Protein AF-A0A410P5Y7-F1 (afdb_monomer_lite)

Secondary structure (DSSP, 8-state):
--SSHHHHHHHHHHHHHHHHHHHHHHHHHHHHHHHHHHHHHHHHHHHHHHHHHHHHHHHHHHHHHHHHHHHTTS-SEEEETTEEEE-EEETTTEEEEEEEEE-TTS-EEEEEEEEEEE-SS-TTEEEEEETTSPPEEEEESEEEEEEEESSTT-SS--SS--EEEEEEEE-SSS-EEEEEEEEPP-S--EE-TT-EEE-PPTT--

pLDDT: mean 87.12, std 12.89, range [44.97, 96.75]

Organism: Velamenicoccus archaeovorus (NCBI:txid1930593)

Foldseek 3Di:
DPDPPVVVVVVVVVVVVVVVVVVVVVVVVVVVVVVVVVVVVVVVVVVVVVVQVVQQVVQQVLLVVVCLVQQQQFFQWAAAPNDIFGWDQDPQFKTKTWGFDADPVRAGQATWIKMWGADPVDNQFIWIDTFADDIDTSGGQWNDWGKDQQDPPDHGCDLVGQKMWIWTWGDDPPIDIDIDIHGYDNDPRYHYNNYYYRHYDVPDD

Radius of gyration: 33.65 Å; chains: 1; bounding box: 78×39×110 Å

Sequence (205 aa):
MLRSKVFFQILKHRRGHTLIELVVVFCIFLIMFSMFALILRNADRDWEIGRGKIIESREARRAGDKLSGLVREANPDWVINGTHYPVSITNNTRIDFYRPIFNASGIVTSLQKVTFKLDPANASRLLMKEGTAAETVAATSVENFFVDCGCSGCAAVTDACPRVLMEIETRREAGFDWESRITLRNLNMTVSAGTTVEEPAEGEF

Structure (mmCIF, N/CA/C/O backbone):
data_AF-A0A410P5Y7-F1
#
_entry.id   AF-A0A410P5Y7-F1
#
loop_
_atom_site.group_PDB
_atom_site.id
_atom_site.type_symbol
_atom_site.label_atom_id
_atom_site.label_alt_id
_atom_site.label_comp_id
_atom_site.label_asym_id
_atom_site.label_entity_id
_atom_site.label_seq_id
_atom_site.pdbx_PDB_ins_code
_atom_site.Cartn_x
_atom_site.Cartn_y
_atom_site.Cartn_z
_atom_site.occupancy
_atom_site.B_iso_or_equiv
_atom_site.auth_seq_id
_atom_site.auth_comp_id
_atom_site.auth_asym_id
_atom_site.auth_atom_id
_atom_site.pdbx_PDB_model_num
ATOM 1 N N . MET A 1 1 ? 56.918 18.867 -82.678 1.00 48.78 1 MET A N 1
ATOM 2 C CA . MET A 1 1 ? 55.541 18.917 -82.133 1.00 48.78 1 MET A CA 1
ATOM 3 C C . MET A 1 1 ? 55.185 17.570 -81.474 1.00 48.78 1 MET A C 1
ATOM 5 O O . MET A 1 1 ? 54.364 16.837 -81.995 1.00 48.78 1 MET A O 1
ATOM 9 N N . LEU A 1 2 ? 55.856 17.171 -80.376 1.00 48.56 2 LEU A N 1
ATOM 10 C CA . LEU A 1 2 ? 55.687 15.816 -79.791 1.00 48.56 2 LEU A CA 1
ATOM 11 C C . LEU A 1 2 ? 56.063 15.706 -78.295 1.00 48.56 2 LEU A C 1
ATOM 13 O O . LEU A 1 2 ? 56.386 14.631 -77.810 1.00 48.56 2 LEU A O 1
ATOM 17 N N . ARG A 1 3 ? 56.007 16.811 -77.534 1.00 46.69 3 ARG A N 1
ATOM 18 C CA . ARG A 1 3 ? 56.374 16.832 -76.098 1.00 46.69 3 ARG A CA 1
ATOM 19 C C . ARG A 1 3 ? 55.212 17.090 -75.127 1.00 46.69 3 ARG A C 1
ATOM 21 O O . ARG A 1 3 ? 55.427 17.138 -73.925 1.00 46.69 3 ARG A O 1
ATOM 28 N N . SER A 1 4 ? 53.981 17.225 -75.628 1.00 50.62 4 SER A N 1
ATOM 29 C CA . SER A 1 4 ? 52.807 17.604 -74.817 1.00 50.62 4 SER A CA 1
ATOM 30 C C . SER A 1 4 ? 51.937 16.416 -74.365 1.00 50.62 4 SER A C 1
ATOM 32 O O . SER A 1 4 ? 51.276 16.500 -73.333 1.00 50.62 4 SER A O 1
ATOM 34 N N . LYS A 1 5 ? 51.968 15.269 -75.061 1.00 47.09 5 LYS A N 1
ATOM 35 C CA . LYS A 1 5 ? 51.069 14.138 -74.745 1.00 47.09 5 LYS A CA 1
ATOM 36 C C . LYS A 1 5 ? 51.513 13.281 -73.551 1.00 47.09 5 LYS A C 1
ATOM 38 O O . LYS A 1 5 ? 50.660 12.743 -72.854 1.00 47.09 5 LYS A O 1
ATOM 43 N N . VAL A 1 6 ? 52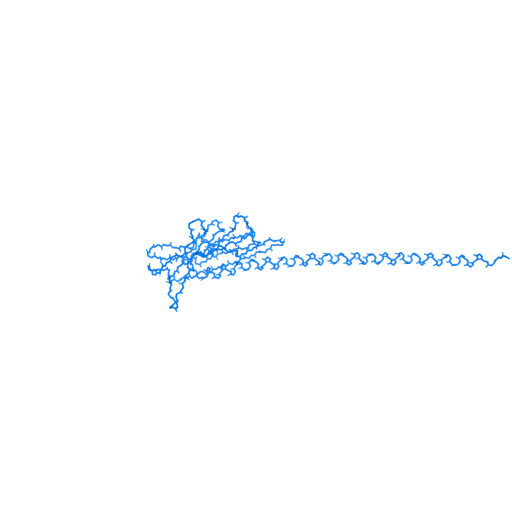.815 13.200 -73.268 1.00 52.25 6 VAL A N 1
ATOM 44 C CA . VAL A 1 6 ? 53.342 12.352 -72.177 1.00 52.25 6 VAL A CA 1
ATOM 45 C C . VAL A 1 6 ? 53.072 12.970 -70.799 1.00 52.25 6 VAL A C 1
ATOM 47 O O . VAL A 1 6 ? 52.709 12.265 -69.861 1.00 52.25 6 VAL A O 1
ATOM 50 N N . PHE A 1 7 ? 53.133 14.300 -70.679 1.00 44.97 7 PHE A N 1
ATOM 51 C CA . PHE A 1 7 ? 52.877 14.986 -69.406 1.00 44.97 7 PHE A CA 1
ATOM 52 C C . PHE A 1 7 ? 51.399 14.914 -68.977 1.00 44.97 7 PHE A C 1
ATOM 54 O O . PHE A 1 7 ? 51.093 14.831 -67.788 1.00 44.97 7 PHE A O 1
ATOM 61 N N . PHE A 1 8 ? 50.472 14.870 -69.940 1.00 46.09 8 PHE A N 1
ATOM 62 C CA . PHE A 1 8 ? 49.038 14.783 -69.655 1.00 46.09 8 PHE A CA 1
ATOM 63 C C . PHE A 1 8 ? 48.605 13.383 -69.186 1.00 46.09 8 PHE A C 1
ATOM 65 O O . PHE A 1 8 ? 47.679 13.257 -68.385 1.00 46.09 8 PHE A O 1
ATOM 72 N N . GLN A 1 9 ? 49.291 12.321 -69.625 1.00 46.78 9 GLN A N 1
ATOM 73 C CA . GLN A 1 9 ? 49.005 10.959 -69.159 1.00 46.78 9 GLN A CA 1
ATOM 74 C C . GLN A 1 9 ? 49.512 10.691 -67.734 1.00 46.78 9 GLN A C 1
ATOM 76 O O . GLN A 1 9 ? 48.828 10.007 -66.974 1.00 46.78 9 GLN A O 1
ATOM 81 N N . ILE A 1 10 ? 50.631 11.295 -67.322 1.00 47.25 10 ILE A N 1
ATOM 82 C CA . ILE A 1 10 ? 51.173 11.132 -65.959 1.00 47.25 10 ILE A CA 1
ATOM 83 C C . ILE A 1 10 ? 50.284 11.840 -64.913 1.00 47.25 10 ILE A C 1
ATOM 85 O O . ILE A 1 10 ? 50.075 11.326 -63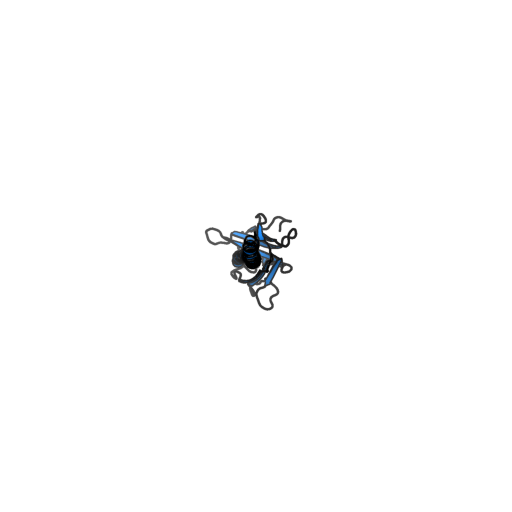.814 1.00 47.25 10 ILE A O 1
ATOM 89 N N . LEU A 1 11 ? 49.664 12.970 -65.273 1.00 47.16 11 LEU A N 1
ATOM 90 C CA . LEU A 1 11 ? 48.682 13.669 -64.428 1.00 47.16 11 LEU A CA 1
ATOM 91 C C . LEU A 1 11 ? 47.327 12.945 -64.327 1.00 47.16 11 LEU A C 1
ATOM 93 O O . LEU A 1 11 ? 46.635 13.078 -63.318 1.00 47.16 11 LEU A O 1
ATOM 97 N N . LYS A 1 12 ? 46.943 12.155 -65.338 1.00 49.06 12 LYS A N 1
ATOM 98 C CA . LYS A 1 12 ? 45.666 11.420 -65.352 1.00 49.06 12 LYS A CA 1
ATOM 99 C C . LYS A 1 12 ? 45.685 10.193 -64.429 1.00 49.06 12 LYS A C 1
ATOM 101 O O . LYS A 1 12 ? 44.663 9.877 -63.831 1.00 49.06 12 LYS A O 1
ATOM 106 N N . HIS A 1 13 ? 46.844 9.554 -64.256 1.00 47.94 13 HIS A N 1
ATOM 107 C CA . HIS A 1 13 ? 47.002 8.400 -63.359 1.00 47.94 13 HIS A CA 1
ATOM 108 C C . HIS A 1 13 ? 47.045 8.789 -61.871 1.00 47.94 13 HIS A C 1
ATOM 110 O O . HIS A 1 13 ? 46.481 8.086 -61.038 1.00 47.94 13 HIS A O 1
ATOM 116 N N . ARG A 1 14 ? 47.613 9.956 -61.528 1.00 50.34 14 ARG A N 1
ATOM 117 C CA . ARG A 1 14 ? 47.605 10.462 -60.140 1.00 50.34 14 ARG A CA 1
ATOM 118 C C . ARG A 1 14 ? 46.227 10.942 -59.663 1.00 50.34 14 ARG A C 1
ATOM 120 O O . ARG A 1 14 ? 45.944 10.841 -58.480 1.00 50.34 14 ARG A O 1
ATOM 127 N N . ARG A 1 15 ? 45.354 11.411 -60.567 1.00 52.56 15 ARG A N 1
ATOM 128 C CA . ARG A 1 15 ? 43.992 11.879 -60.226 1.00 52.56 15 ARG A CA 1
ATOM 129 C C . ARG A 1 15 ? 42.989 10.751 -59.932 1.00 52.56 15 ARG A C 1
ATOM 131 O O . ARG A 1 15 ? 42.039 10.969 -59.188 1.00 52.56 15 ARG A O 1
ATOM 138 N N . GLY A 1 16 ? 43.189 9.561 -60.507 1.00 51.81 16 GLY A N 1
ATOM 139 C CA . GLY A 1 16 ? 42.350 8.384 -60.235 1.00 51.81 16 GLY A CA 1
ATOM 140 C C . GLY A 1 16 ? 42.600 7.794 -58.844 1.00 51.81 16 GLY A C 1
ATOM 141 O O . GLY A 1 16 ? 41.648 7.478 -58.137 1.00 51.81 16 GLY A O 1
ATOM 142 N N . HIS A 1 17 ? 43.869 7.746 -58.421 1.00 54.47 17 HIS A N 1
ATOM 143 C CA . HIS A 1 17 ? 44.250 7.328 -57.069 1.00 54.47 17 HIS A CA 1
ATOM 144 C C . HIS A 1 17 ? 43.686 8.259 -55.990 1.00 54.47 17 HIS A C 1
ATOM 146 O O . HIS A 1 17 ? 43.072 7.777 -55.047 1.00 54.47 17 HIS A O 1
ATOM 152 N N . THR A 1 18 ? 43.754 9.582 -56.181 1.00 64.44 18 THR A N 1
ATOM 153 C CA . THR A 1 18 ? 43.208 10.545 -55.207 1.00 64.44 18 THR A CA 1
ATOM 154 C C . THR A 1 18 ? 41.687 10.464 -55.037 1.00 64.44 18 THR A C 1
ATOM 156 O O . THR A 1 18 ? 41.178 10.763 -53.961 1.00 64.44 18 THR A O 1
ATOM 159 N N . LEU A 1 19 ? 40.940 10.075 -56.080 1.00 70.38 19 LEU A N 1
ATOM 160 C CA . LEU A 1 19 ? 39.479 9.945 -55.997 1.00 70.38 19 LEU A CA 1
ATOM 161 C C . LEU A 1 19 ? 39.073 8.638 -55.308 1.00 70.38 19 LEU A C 1
ATOM 163 O O . LEU A 1 19 ? 38.176 8.647 -54.472 1.00 70.38 19 LEU A O 1
ATOM 167 N N . ILE A 1 20 ? 39.761 7.534 -55.613 1.00 79.50 20 ILE A N 1
ATOM 168 C CA . ILE A 1 20 ? 39.547 6.249 -54.933 1.00 79.50 20 ILE A CA 1
ATOM 169 C C . ILE A 1 20 ? 39.913 6.368 -53.449 1.00 79.50 20 ILE A C 1
ATOM 171 O O . ILE A 1 20 ? 39.137 5.941 -52.600 1.00 79.50 20 ILE A O 1
ATOM 175 N N . GLU A 1 21 ? 41.039 7.007 -53.123 1.00 76.75 21 GLU A N 1
ATOM 176 C CA . GLU A 1 21 ? 41.446 7.278 -51.739 1.00 76.75 21 GLU A CA 1
ATOM 177 C C . GLU A 1 21 ? 40.397 8.116 -50.992 1.00 76.75 21 GLU A C 1
ATOM 179 O O . GLU A 1 21 ? 40.021 7.765 -49.876 1.00 76.75 21 GLU A O 1
ATOM 184 N N . LEU A 1 22 ? 39.843 9.161 -51.621 1.00 81.75 22 LEU A N 1
ATOM 185 C CA . LEU A 1 22 ? 38.759 9.959 -51.035 1.00 81.75 22 LEU A CA 1
ATOM 186 C C . LEU A 1 22 ? 37.482 9.147 -50.786 1.00 81.75 22 LEU A C 1
ATOM 188 O O . LEU A 1 22 ? 36.856 9.310 -49.740 1.00 81.75 22 LEU A O 1
ATOM 192 N N . VAL A 1 23 ? 37.101 8.263 -51.713 1.00 86.12 23 VAL A N 1
ATOM 193 C CA . VAL A 1 23 ? 35.930 7.385 -51.545 1.00 86.12 23 VAL A CA 1
ATOM 194 C C . VAL A 1 23 ? 36.153 6.397 -50.401 1.00 86.12 23 VAL A C 1
ATOM 196 O O . VAL A 1 23 ? 35.264 6.226 -49.572 1.00 86.12 23 VAL A O 1
ATOM 199 N N . VAL A 1 24 ? 37.342 5.796 -50.303 1.00 86.81 24 VAL A N 1
ATOM 200 C CA . VAL A 1 24 ? 37.689 4.881 -49.203 1.00 86.81 24 VAL A CA 1
ATOM 201 C C . VAL A 1 24 ? 37.632 5.605 -47.858 1.00 86.81 24 VAL A C 1
ATOM 203 O O . VAL A 1 24 ? 37.008 5.106 -46.923 1.00 86.81 24 VAL A O 1
ATOM 206 N N . VAL A 1 25 ? 38.212 6.805 -47.768 1.00 87.50 25 VAL A N 1
ATOM 207 C CA . VAL A 1 25 ? 38.153 7.634 -46.556 1.00 87.50 25 VAL A CA 1
ATOM 208 C C . VAL A 1 25 ? 36.702 7.963 -46.198 1.00 87.50 25 VAL A C 1
ATOM 210 O O . VAL A 1 25 ? 36.304 7.785 -45.049 1.00 87.50 25 VAL A O 1
ATOM 213 N N . PHE A 1 26 ? 35.880 8.361 -47.172 1.00 89.94 26 PHE A N 1
ATOM 214 C CA . PHE A 1 26 ? 34.463 8.646 -46.948 1.00 89.94 26 PHE A CA 1
ATOM 215 C C . PHE A 1 26 ? 33.683 7.416 -46.455 1.00 89.94 26 PHE A C 1
ATOM 217 O O . PHE A 1 26 ? 32.910 7.528 -45.507 1.00 89.94 26 PHE A O 1
ATOM 224 N N . CYS A 1 27 ? 33.923 6.230 -47.022 1.00 90.31 27 CYS A N 1
ATOM 225 C CA . CYS A 1 27 ? 33.314 4.983 -46.553 1.00 90.31 27 CYS A CA 1
ATOM 226 C C . CYS A 1 27 ? 33.705 4.655 -45.106 1.00 90.31 27 CYS A C 1
ATOM 228 O O . CYS A 1 27 ? 32.838 4.278 -44.319 1.00 90.31 27 CYS A O 1
ATOM 230 N N . ILE A 1 28 ? 34.975 4.843 -44.730 1.00 91.81 28 ILE A N 1
ATOM 231 C CA . ILE A 1 28 ? 35.427 4.655 -43.343 1.00 91.81 28 ILE A CA 1
ATOM 232 C C . ILE A 1 28 ? 34.703 5.637 -42.414 1.00 91.81 28 ILE A C 1
ATOM 234 O O . ILE A 1 28 ? 34.187 5.223 -41.376 1.00 91.81 28 ILE A O 1
ATOM 238 N N . PHE A 1 29 ? 34.592 6.913 -42.799 1.00 92.75 29 PHE A N 1
ATOM 239 C CA . PHE A 1 29 ? 33.854 7.909 -42.018 1.00 92.75 29 PHE A CA 1
ATOM 240 C C . PHE A 1 29 ? 32.371 7.560 -41.868 1.00 92.75 29 PHE A C 1
ATOM 242 O O . PHE A 1 29 ? 31.846 7.672 -40.763 1.00 92.75 29 PHE A O 1
ATOM 249 N N . LEU A 1 30 ? 31.704 7.094 -42.927 1.00 93.81 30 LEU A N 1
ATOM 250 C CA . LEU A 1 30 ? 30.309 6.650 -42.853 1.00 93.81 30 LEU A CA 1
ATOM 251 C C . LEU A 1 30 ? 30.137 5.454 -41.912 1.00 93.81 30 LEU A C 1
ATOM 253 O O . LEU A 1 30 ? 29.210 5.444 -41.105 1.00 93.81 30 LEU A O 1
ATOM 257 N N . ILE A 1 31 ? 31.040 4.472 -41.979 1.00 93.25 31 ILE A N 1
ATOM 258 C CA . ILE A 1 31 ? 31.016 3.303 -41.094 1.00 93.25 31 ILE A CA 1
ATOM 259 C C . ILE A 1 31 ? 31.198 3.742 -39.638 1.00 93.25 31 ILE A C 1
ATOM 261 O O . ILE A 1 31 ? 30.382 3.383 -38.790 1.00 93.25 31 ILE A O 1
ATOM 265 N N . MET A 1 32 ? 32.202 4.575 -39.346 1.00 92.75 32 MET A N 1
ATOM 266 C CA . MET A 1 32 ? 32.403 5.103 -37.993 1.00 92.75 32 MET A CA 1
ATOM 267 C C . MET A 1 32 ? 31.191 5.905 -37.515 1.00 92.75 32 MET A C 1
ATOM 269 O O . MET A 1 32 ? 30.711 5.676 -36.409 1.00 92.75 32 MET A O 1
ATOM 273 N N . PHE A 1 33 ? 30.653 6.798 -38.347 1.00 93.56 33 PHE A N 1
ATOM 274 C CA . PHE A 1 33 ? 29.483 7.601 -37.999 1.00 93.56 33 PHE A CA 1
ATOM 275 C C . PHE A 1 33 ? 28.251 6.729 -37.729 1.00 93.56 33 PHE A C 1
ATOM 277 O O . PHE A 1 33 ? 27.537 6.966 -36.759 1.00 93.56 33 PHE A O 1
ATOM 284 N N . SER A 1 34 ? 28.031 5.678 -38.525 1.00 92.19 34 SER A N 1
ATOM 285 C CA . SER A 1 34 ? 26.938 4.727 -38.295 1.00 92.19 34 SER A CA 1
ATOM 286 C C . SER A 1 34 ? 27.093 3.966 -36.975 1.00 92.19 34 SER A C 1
ATOM 288 O O . SER A 1 34 ? 26.112 3.804 -36.250 1.00 92.19 34 SER A O 1
ATOM 290 N N . MET A 1 35 ? 28.321 3.572 -36.613 1.00 93.00 35 MET A N 1
ATOM 291 C CA . MET A 1 35 ? 28.607 2.957 -35.316 1.00 93.00 35 MET A CA 1
ATOM 292 C C . MET A 1 35 ? 28.351 3.932 -34.166 1.00 93.00 35 MET A C 1
ATOM 294 O O . MET A 1 35 ? 27.678 3.564 -33.207 1.00 93.00 35 MET A O 1
ATOM 298 N N . PHE A 1 36 ? 28.806 5.184 -34.270 1.00 92.31 36 PHE A N 1
ATOM 299 C CA . PHE A 1 36 ? 28.518 6.207 -33.260 1.00 92.31 36 PHE A CA 1
ATOM 300 C C . PHE A 1 36 ? 27.015 6.460 -33.114 1.00 92.31 36 PHE A C 1
ATOM 302 O O . PHE A 1 36 ? 26.516 6.505 -31.994 1.00 92.31 36 PHE A O 1
ATOM 309 N N . ALA A 1 37 ? 26.277 6.562 -34.222 1.00 90.75 37 ALA A N 1
ATOM 310 C CA . ALA A 1 37 ? 24.830 6.755 -34.195 1.00 90.75 37 ALA A CA 1
ATOM 311 C C . ALA A 1 37 ? 24.097 5.573 -33.534 1.00 90.75 37 ALA A C 1
ATOM 313 O O . ALA A 1 37 ? 23.163 5.784 -32.762 1.00 90.75 37 ALA A O 1
ATOM 314 N N . LEU A 1 38 ? 24.535 4.335 -33.791 1.00 92.44 38 LEU A N 1
ATOM 315 C CA . LEU A 1 38 ? 24.009 3.137 -33.128 1.00 92.44 38 LEU A CA 1
ATOM 316 C C . LEU A 1 38 ? 24.282 3.146 -31.621 1.00 92.44 38 LEU A C 1
ATOM 318 O O . LEU A 1 38 ? 23.378 2.856 -30.841 1.00 92.44 38 LEU A O 1
ATOM 322 N N . ILE A 1 39 ? 25.502 3.503 -31.211 1.00 90.69 39 ILE A N 1
ATOM 323 C CA . ILE A 1 39 ? 25.872 3.598 -29.793 1.00 90.69 39 ILE A CA 1
ATOM 324 C C . ILE A 1 39 ? 25.022 4.661 -29.093 1.00 90.69 39 ILE A C 1
ATOM 326 O O . ILE A 1 39 ? 24.456 4.373 -28.043 1.00 90.69 39 ILE A O 1
ATOM 330 N N . LEU A 1 40 ? 24.885 5.854 -29.682 1.00 91.19 40 LEU A N 1
ATOM 331 C CA . LEU A 1 40 ? 24.076 6.938 -29.116 1.00 91.19 40 LEU A CA 1
ATOM 332 C C . LEU A 1 40 ? 22.608 6.530 -28.974 1.00 91.19 40 LEU A C 1
ATOM 334 O O . LEU A 1 40 ? 22.029 6.688 -27.906 1.00 91.19 40 LEU A O 1
ATOM 338 N N . ARG A 1 41 ? 22.030 5.908 -30.009 1.00 89.69 41 ARG A N 1
ATOM 339 C CA . ARG A 1 41 ? 20.638 5.444 -29.966 1.00 89.69 41 ARG A CA 1
ATOM 340 C C . ARG A 1 41 ? 20.402 4.389 -28.882 1.00 89.69 41 ARG A C 1
ATOM 342 O O . ARG A 1 41 ? 19.351 4.392 -28.247 1.00 89.69 41 ARG A O 1
ATOM 349 N N . ASN A 1 42 ? 21.352 3.477 -28.688 1.00 91.00 42 ASN A N 1
ATOM 350 C CA . ASN A 1 42 ? 21.255 2.476 -27.627 1.00 91.00 42 ASN A CA 1
ATOM 351 C C . ASN A 1 42 ? 21.427 3.113 -26.242 1.00 91.00 42 ASN A C 1
ATOM 353 O O . ASN A 1 42 ? 20.669 2.781 -25.338 1.00 91.00 42 ASN A O 1
ATOM 357 N N . ALA A 1 43 ? 22.354 4.064 -26.096 1.00 90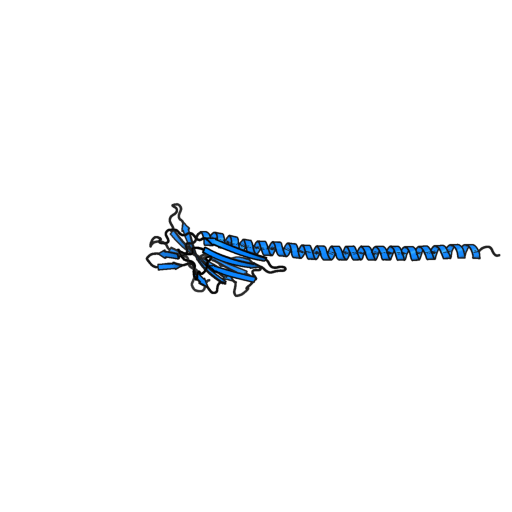.56 43 ALA A N 1
ATOM 358 C CA . ALA A 1 43 ? 22.568 4.786 -24.846 1.00 90.56 43 ALA A CA 1
ATOM 359 C C . ALA A 1 43 ? 21.325 5.582 -24.413 1.00 90.56 43 ALA A C 1
ATOM 361 O O . ALA A 1 43 ? 20.965 5.537 -23.239 1.00 90.56 43 ALA A O 1
ATOM 362 N N . ASP A 1 44 ? 20.638 6.245 -25.349 1.00 87.88 44 ASP A N 1
ATOM 363 C CA . ASP A 1 44 ? 19.389 6.961 -25.065 1.00 87.88 44 ASP A CA 1
ATOM 364 C C . ASP A 1 44 ? 18.295 6.001 -24.579 1.00 87.88 44 ASP A C 1
ATOM 366 O O . ASP A 1 44 ? 17.653 6.250 -23.558 1.00 87.88 44 ASP A O 1
ATOM 370 N N . ARG A 1 45 ? 18.126 4.857 -25.258 1.00 86.12 45 ARG A N 1
ATOM 371 C CA . ARG A 1 45 ? 17.140 3.842 -24.860 1.00 86.12 45 ARG A CA 1
ATOM 372 C C . ARG A 1 45 ? 17.439 3.272 -23.474 1.00 86.12 45 ARG A C 1
ATOM 374 O O . ARG A 1 45 ? 16.536 3.131 -22.655 1.00 86.12 45 ARG A O 1
ATOM 381 N N . ASP A 1 46 ? 18.697 2.941 -23.206 1.00 87.69 46 ASP A N 1
ATOM 382 C CA . ASP A 1 46 ? 19.108 2.379 -21.919 1.00 87.69 46 ASP A CA 1
ATOM 383 C C . ASP A 1 46 ? 18.958 3.406 -20.787 1.00 87.69 46 ASP A C 1
ATOM 385 O O . ASP A 1 46 ? 18.585 3.050 -19.665 1.00 87.69 46 ASP A O 1
ATOM 389 N N . TRP A 1 47 ? 19.186 4.690 -21.080 1.00 88.00 47 TRP A N 1
ATOM 390 C CA . TRP A 1 47 ? 18.938 5.784 -20.148 1.00 88.00 47 TRP A CA 1
ATOM 391 C C . TRP A 1 47 ? 17.450 5.944 -19.819 1.00 88.00 47 TRP A C 1
ATOM 393 O O . TRP A 1 47 ? 17.096 6.080 -18.644 1.00 88.00 47 TRP A O 1
ATOM 403 N N . GLU A 1 48 ? 16.572 5.901 -20.824 1.00 87.12 48 GLU A N 1
ATOM 404 C CA . GLU A 1 48 ? 15.119 5.966 -20.627 1.00 87.12 48 GLU A CA 1
ATOM 405 C C . GLU A 1 48 ? 14.620 4.805 -19.758 1.00 87.12 48 GLU A C 1
ATOM 407 O O . GLU A 1 48 ? 13.978 5.052 -18.733 1.00 87.12 48 GLU A O 1
ATOM 412 N N . ILE A 1 49 ? 15.047 3.575 -20.064 1.00 87.00 49 ILE A N 1
ATOM 413 C CA . ILE A 1 49 ? 14.728 2.381 -19.266 1.00 87.00 49 ILE A CA 1
ATOM 414 C C . ILE A 1 49 ? 15.248 2.517 -17.832 1.00 87.00 49 ILE A C 1
ATOM 416 O O . ILE A 1 49 ? 14.541 2.213 -16.866 1.00 87.00 49 ILE A O 1
ATOM 420 N N . GLY A 1 50 ? 16.485 2.992 -17.664 1.00 87.38 50 GLY A N 1
ATOM 421 C CA . GLY A 1 50 ? 17.076 3.230 -16.348 1.00 87.38 50 GLY A CA 1
ATOM 422 C C . GLY A 1 50 ? 16.265 4.233 -15.527 1.00 87.38 50 GLY A C 1
ATOM 423 O O . GLY A 1 50 ? 15.979 3.998 -14.350 1.00 87.38 50 GLY A O 1
ATOM 424 N N . ARG A 1 51 ? 15.826 5.328 -16.154 1.00 88.69 51 ARG A N 1
ATOM 425 C CA . ARG A 1 51 ? 14.961 6.328 -15.521 1.00 88.69 51 ARG A CA 1
ATOM 426 C C . ARG A 1 51 ? 13.587 5.751 -15.171 1.00 88.69 51 ARG A C 1
ATOM 428 O O . ARG A 1 51 ? 13.087 6.042 -14.083 1.00 88.69 51 ARG A O 1
ATOM 435 N N . GLY A 1 52 ? 13.002 4.937 -16.051 1.00 87.56 52 GLY A N 1
ATOM 436 C CA . GLY A 1 52 ? 11.739 4.232 -15.821 1.00 87.56 52 GLY A CA 1
ATOM 437 C C . GLY A 1 52 ? 11.788 3.383 -14.551 1.00 87.56 52 GLY A C 1
ATOM 438 O O . GLY A 1 52 ? 10.995 3.608 -13.637 1.00 87.56 52 GLY A O 1
ATOM 439 N N . LYS A 1 53 ? 12.810 2.529 -14.426 1.00 88.69 53 LYS A N 1
ATOM 440 C CA . LYS A 1 53 ? 13.036 1.668 -13.248 1.00 88.69 53 LYS A CA 1
ATOM 441 C C . LYS A 1 53 ? 13.166 2.442 -11.937 1.00 88.69 53 LYS A C 1
ATOM 443 O O . LYS A 1 53 ? 12.675 2.020 -10.887 1.00 88.69 53 LYS A O 1
ATOM 448 N N . ILE A 1 54 ? 13.832 3.596 -11.968 1.00 90.25 54 ILE A N 1
ATOM 449 C CA . ILE A 1 54 ? 13.969 4.449 -10.779 1.00 90.25 54 ILE A CA 1
ATOM 450 C C . ILE A 1 54 ? 12.607 5.014 -10.361 1.00 90.25 54 ILE A C 1
ATOM 452 O O . ILE A 1 54 ? 12.307 5.070 -9.170 1.00 90.25 54 ILE A O 1
ATOM 456 N N . ILE A 1 55 ? 11.773 5.425 -11.318 1.00 90.50 55 ILE A N 1
ATOM 457 C CA . ILE A 1 55 ? 10.428 5.936 -11.028 1.00 90.50 55 ILE A CA 1
ATOM 458 C C . ILE A 1 55 ? 9.532 4.812 -10.491 1.00 90.50 55 ILE A C 1
ATOM 460 O O . ILE A 1 55 ? 8.899 5.006 -9.457 1.00 90.50 55 ILE A O 1
ATOM 464 N N . GLU A 1 56 ? 9.526 3.644 -11.137 1.00 91.38 56 GLU A N 1
ATOM 465 C CA . GLU A 1 56 ? 8.762 2.458 -10.715 1.00 91.38 56 GLU A CA 1
ATOM 466 C C . GLU A 1 56 ? 9.090 2.060 -9.269 1.00 91.38 56 GLU A C 1
ATOM 468 O O . GLU A 1 56 ? 8.198 1.980 -8.420 1.00 91.38 56 GLU A O 1
ATOM 473 N N . SER A 1 57 ? 10.381 1.906 -8.958 1.00 92.50 57 SER A N 1
ATOM 474 C CA . SER A 1 57 ? 10.828 1.549 -7.606 1.00 92.50 57 SER A CA 1
ATOM 475 C C . SER A 1 57 ? 10.524 2.629 -6.568 1.00 92.50 57 SER A C 1
ATOM 477 O O . SER A 1 57 ? 10.192 2.313 -5.423 1.00 92.50 57 SER A O 1
ATOM 479 N N . ARG A 1 58 ? 10.600 3.911 -6.946 1.00 93.19 58 ARG A N 1
ATOM 480 C CA . ARG A 1 58 ? 10.241 5.025 -6.063 1.00 93.19 58 ARG A CA 1
ATOM 481 C C . ARG A 1 58 ? 8.753 5.021 -5.731 1.00 93.19 58 ARG A C 1
ATOM 483 O O . ARG A 1 58 ? 8.414 5.245 -4.573 1.00 93.19 58 ARG A O 1
ATOM 490 N N . GLU A 1 59 ? 7.882 4.791 -6.708 1.00 93.25 59 GLU A N 1
ATOM 491 C CA . GLU A 1 59 ? 6.432 4.773 -6.488 1.00 93.25 59 GLU A CA 1
ATOM 492 C C . GLU A 1 59 ? 6.005 3.563 -5.645 1.00 93.25 59 GLU A C 1
ATOM 494 O O . GLU A 1 59 ? 5.246 3.738 -4.690 1.00 93.25 59 GLU A O 1
ATOM 499 N N . ALA A 1 60 ? 6.567 2.376 -5.905 1.00 93.06 60 ALA A N 1
ATOM 500 C CA . ALA A 1 60 ? 6.302 1.178 -5.103 1.00 93.06 60 ALA A CA 1
ATOM 501 C C . ALA A 1 60 ? 6.723 1.373 -3.636 1.00 93.06 60 ALA A C 1
ATOM 503 O O . ALA A 1 60 ? 5.934 1.150 -2.715 1.00 93.06 60 ALA A O 1
ATOM 504 N N . ARG A 1 61 ? 7.942 1.887 -3.407 1.00 93.00 61 ARG A N 1
ATOM 505 C CA . ARG A 1 61 ? 8.429 2.204 -2.054 1.00 93.00 61 ARG A CA 1
ATOM 506 C C . ARG A 1 61 ? 7.606 3.290 -1.386 1.00 93.00 61 ARG A C 1
ATOM 508 O O . ARG A 1 61 ? 7.268 3.150 -0.223 1.00 93.00 61 ARG A O 1
ATOM 515 N N . ARG A 1 62 ? 7.234 4.347 -2.112 1.00 92.94 62 ARG A N 1
ATOM 516 C CA . ARG A 1 62 ? 6.399 5.429 -1.574 1.00 92.94 62 ARG A CA 1
ATOM 517 C C . ARG A 1 62 ? 5.061 4.902 -1.062 1.00 92.94 62 ARG A C 1
ATOM 519 O O . ARG A 1 62 ? 4.653 5.291 0.030 1.00 92.94 62 ARG A O 1
ATOM 526 N N . ALA A 1 63 ? 4.387 4.040 -1.824 1.00 93.56 63 ALA A N 1
ATOM 527 C CA . ALA A 1 63 ? 3.160 3.403 -1.359 1.00 93.56 63 ALA A CA 1
ATOM 528 C C . ALA A 1 63 ? 3.415 2.507 -0.145 1.00 93.56 63 ALA A C 1
ATOM 530 O O . ALA A 1 63 ? 2.692 2.611 0.845 1.00 93.56 63 ALA A O 1
ATOM 531 N N . GLY A 1 64 ? 4.464 1.680 -0.196 1.00 94.31 64 GLY A N 1
ATOM 532 C CA . GLY A 1 64 ? 4.792 0.764 0.890 1.00 94.31 64 GLY A CA 1
ATOM 533 C C . GLY A 1 64 ? 5.174 1.463 2.194 1.00 94.31 64 GLY A C 1
ATOM 534 O O . GLY A 1 64 ? 4.702 1.079 3.262 1.00 94.31 64 GLY A O 1
ATOM 535 N N . ASP A 1 65 ? 5.961 2.532 2.127 1.00 94.00 65 ASP A N 1
ATOM 536 C CA . ASP A 1 65 ? 6.334 3.362 3.274 1.00 94.00 65 ASP A CA 1
ATOM 537 C C . ASP A 1 65 ? 5.106 4.068 3.861 1.00 94.00 65 ASP A C 1
ATOM 539 O O . ASP A 1 65 ? 4.939 4.115 5.080 1.00 94.00 65 ASP A O 1
ATOM 543 N N . LYS A 1 66 ? 4.203 4.565 3.005 1.00 93.94 66 LYS A N 1
ATOM 544 C CA . LYS A 1 66 ? 2.974 5.233 3.449 1.00 93.94 66 LYS A CA 1
ATOM 545 C C . LYS A 1 66 ? 2.014 4.262 4.136 1.00 93.94 66 LYS A C 1
ATOM 547 O O . LYS A 1 66 ? 1.554 4.555 5.238 1.00 93.94 66 LYS A O 1
ATOM 552 N N . LEU A 1 67 ? 1.743 3.103 3.526 1.00 95.00 67 LEU A N 1
ATOM 553 C CA . LEU A 1 67 ? 0.888 2.084 4.139 1.00 95.00 67 LEU A CA 1
ATOM 554 C C . LEU A 1 67 ? 1.525 1.555 5.426 1.00 95.00 67 LEU A C 1
ATOM 556 O O . LEU A 1 67 ? 0.865 1.514 6.459 1.00 95.00 67 LEU A O 1
ATOM 560 N N . SER A 1 68 ? 2.809 1.191 5.393 1.00 94.81 68 SER A N 1
ATOM 561 C CA . SER A 1 68 ? 3.491 0.635 6.565 1.00 94.81 68 SER A CA 1
ATOM 562 C C . SER A 1 68 ? 3.566 1.614 7.730 1.00 94.81 68 SER A C 1
ATOM 564 O O . SER A 1 68 ? 3.376 1.191 8.868 1.00 94.81 68 SER A O 1
ATOM 566 N N . GLY A 1 69 ? 3.782 2.906 7.469 1.00 94.06 69 GLY A N 1
ATOM 567 C CA . GLY A 1 69 ? 3.743 3.944 8.494 1.00 94.06 69 GLY A CA 1
ATOM 568 C C . GLY A 1 69 ? 2.401 3.979 9.223 1.00 94.06 69 GLY A C 1
ATOM 569 O O . GLY A 1 69 ? 2.376 3.942 10.449 1.00 94.06 69 GLY A O 1
ATOM 570 N N . LEU A 1 70 ? 1.295 3.961 8.476 1.00 95.12 70 LEU A N 1
ATOM 571 C CA . LEU A 1 70 ? -0.055 4.050 9.039 1.00 95.12 70 LEU A CA 1
ATOM 572 C C . LEU A 1 70 ? -0.515 2.736 9.692 1.00 95.12 70 LEU A C 1
ATOM 574 O O . LEU A 1 70 ? -1.047 2.748 10.799 1.00 95.12 70 LEU A O 1
ATOM 578 N N . VAL A 1 71 ? -0.269 1.587 9.056 1.00 95.00 71 VAL A N 1
ATOM 579 C CA . VAL A 1 71 ? -0.668 0.268 9.581 1.00 95.00 71 VAL A CA 1
ATOM 580 C C . VAL A 1 71 ? 0.069 -0.064 10.882 1.00 95.00 71 VAL A C 1
ATOM 582 O O . VAL A 1 71 ? -0.522 -0.644 11.789 1.00 95.00 71 VAL A O 1
ATOM 585 N N . ARG A 1 72 ? 1.335 0.353 11.036 1.00 94.44 72 ARG A N 1
ATOM 586 C CA . ARG A 1 72 ? 2.093 0.189 12.295 1.00 94.44 72 ARG A CA 1
ATOM 587 C C . ARG A 1 72 ? 1.478 0.928 13.480 1.00 94.44 72 ARG A C 1
ATOM 589 O O . ARG A 1 72 ? 1.837 0.638 14.620 1.00 94.44 72 ARG A O 1
ATOM 596 N N . GLU A 1 73 ? 0.617 1.912 13.241 1.00 92.81 73 GLU A N 1
ATOM 597 C CA . GLU A 1 73 ? -0.081 2.638 14.303 1.00 92.81 73 GLU A CA 1
ATOM 598 C C . GLU A 1 73 ? -1.405 1.984 14.703 1.00 92.81 73 GLU A C 1
ATOM 600 O O . GLU A 1 73 ? -1.897 2.239 15.803 1.00 92.81 73 GLU A O 1
ATOM 605 N N . ALA A 1 74 ? -1.952 1.120 13.850 1.00 93.81 74 ALA A N 1
ATOM 606 C CA . ALA A 1 74 ? -3.203 0.417 14.083 1.00 93.81 74 ALA A CA 1
ATOM 607 C C . ALA A 1 74 ? -3.029 -0.790 15.015 1.00 93.81 74 ALA A C 1
ATOM 609 O O . ALA A 1 74 ? -1.931 -1.334 15.151 1.00 93.81 74 ALA A O 1
ATOM 610 N N . ASN A 1 75 ? -4.135 -1.226 15.619 1.00 94.25 75 ASN A N 1
ATOM 611 C CA . ASN A 1 75 ? -4.269 -2.547 16.234 1.00 94.25 75 ASN A CA 1
ATOM 612 C C . ASN A 1 75 ? -5.033 -3.486 15.275 1.00 94.25 75 ASN A C 1
ATOM 614 O O . ASN A 1 75 ? -5.782 -2.989 14.432 1.00 94.25 75 ASN A O 1
ATOM 618 N N . PRO A 1 76 ? -4.891 -4.821 15.409 1.00 94.12 76 PRO A N 1
ATOM 619 C CA . PRO A 1 76 ? -5.674 -5.803 14.659 1.00 94.12 76 PRO A CA 1
ATOM 620 C C . PRO A 1 76 ? -7.182 -5.610 14.780 1.00 94.12 76 PRO A C 1
ATOM 622 O O . PRO A 1 76 ? -7.908 -5.829 13.818 1.00 94.12 76 PRO A O 1
ATOM 625 N N . ASP A 1 77 ? -7.639 -5.199 15.959 1.00 94.75 77 ASP A N 1
ATOM 626 C CA . ASP A 1 77 ? -9.028 -4.871 16.244 1.00 94.75 77 ASP A CA 1
ATOM 627 C C . ASP A 1 77 ? -9.083 -3.868 17.403 1.00 94.75 77 ASP A C 1
ATOM 629 O O . ASP A 1 77 ? -8.254 -3.899 18.313 1.00 94.75 77 ASP A O 1
ATOM 633 N N . TRP A 1 78 ? -10.004 -2.916 17.328 1.00 94.12 78 TRP A N 1
ATOM 634 C CA . TRP A 1 78 ? -10.261 -1.948 18.389 1.00 94.12 78 TRP A CA 1
ATOM 635 C C . TRP A 1 78 ? -11.647 -2.186 18.961 1.00 94.12 78 TRP A C 1
ATOM 637 O O . TRP A 1 78 ? -12.598 -2.409 18.222 1.00 94.12 78 TRP A O 1
ATOM 647 N N . VAL A 1 79 ? -11.781 -2.069 20.278 1.00 93.56 79 VAL A N 1
ATOM 648 C CA . VAL A 1 79 ? -13.049 -2.289 20.971 1.00 93.56 79 VAL A CA 1
ATOM 649 C C . VAL A 1 79 ? -13.490 -0.998 21.651 1.00 93.56 79 VAL A C 1
ATOM 651 O O . VAL A 1 79 ? -12.820 -0.499 22.559 1.00 93.56 79 VAL A O 1
ATOM 654 N N . ILE A 1 80 ? -14.639 -0.462 21.232 1.00 92.69 80 ILE A N 1
ATOM 655 C CA . ILE A 1 80 ? -15.287 0.702 21.852 1.00 92.69 80 ILE A CA 1
ATOM 656 C C . ILE A 1 80 ? -16.646 0.259 22.368 1.00 92.69 80 ILE A C 1
ATOM 658 O O . ILE A 1 80 ? -17.541 -0.044 21.585 1.00 92.69 80 ILE A O 1
ATOM 662 N N . ASN A 1 81 ? -16.814 0.228 23.691 1.00 89.00 81 ASN A N 1
ATOM 663 C CA . ASN A 1 81 ? -18.091 -0.114 24.328 1.00 89.00 81 ASN A CA 1
ATOM 664 C C . ASN A 1 81 ? -18.713 -1.443 23.822 1.00 89.00 81 ASN A C 1
ATOM 666 O O . ASN A 1 81 ? -19.927 -1.557 23.681 1.00 89.00 81 ASN A O 1
ATOM 670 N N . GLY A 1 82 ? -17.874 -2.438 23.510 1.00 88.50 82 GLY A N 1
ATOM 671 C CA . GLY A 1 82 ? -18.292 -3.741 22.975 1.00 88.50 82 GLY A CA 1
ATOM 672 C C . GLY A 1 82 ? -18.454 -3.810 21.449 1.00 88.50 82 GLY A C 1
ATOM 673 O O . GLY A 1 82 ? -18.630 -4.904 20.920 1.00 88.50 82 GLY A O 1
ATOM 674 N N . THR A 1 83 ? -18.354 -2.689 20.732 1.00 93.19 83 THR A N 1
ATOM 675 C CA . THR A 1 83 ? -18.293 -2.669 19.263 1.00 93.19 83 THR A CA 1
ATOM 676 C C . THR A 1 83 ? -16.858 -2.890 18.799 1.00 93.19 83 THR A C 1
ATOM 678 O O . THR A 1 83 ? -15.946 -2.219 19.285 1.00 93.19 83 THR A O 1
ATOM 681 N N . HIS A 1 84 ? -16.678 -3.813 17.855 1.00 93.31 84 HIS A N 1
ATOM 682 C CA . HIS A 1 84 ? -15.387 -4.183 17.275 1.00 93.31 84 HIS A CA 1
ATOM 683 C C . HIS A 1 84 ? -15.117 -3.421 15.973 1.00 93.31 84 HIS A C 1
ATOM 685 O O . HIS A 1 84 ? -16.012 -3.255 15.142 1.00 93.31 84 HIS A O 1
ATOM 691 N N . TYR A 1 85 ? -13.868 -3.013 15.786 1.00 94.69 85 TYR A N 1
ATOM 692 C CA . TYR A 1 85 ? -13.364 -2.274 14.632 1.00 94.69 85 TYR A CA 1
ATOM 693 C C . TYR A 1 85 ? -12.088 -2.966 14.121 1.00 94.69 85 TYR A C 1
ATOM 695 O O . TYR A 1 85 ? -10.976 -2.462 14.332 1.00 94.69 85 TYR A O 1
ATOM 703 N N . PRO A 1 86 ? -12.232 -4.142 13.481 1.00 95.06 86 PRO A N 1
ATOM 704 C CA . PRO A 1 86 ? -11.108 -4.940 13.021 1.00 95.06 86 PRO A CA 1
ATOM 705 C C . PRO A 1 86 ? -10.453 -4.347 11.777 1.00 95.06 86 PRO A C 1
ATOM 707 O O . PRO A 1 86 ? -11.065 -3.597 11.011 1.00 95.06 86 PRO A O 1
ATOM 710 N N . VAL A 1 87 ? -9.212 -4.760 11.537 1.00 96.25 87 VAL A N 1
ATOM 711 C CA . VAL A 1 87 ? -8.595 -4.646 10.218 1.00 96.25 87 VAL A CA 1
ATOM 712 C C . VAL A 1 87 ? -9.333 -5.568 9.257 1.00 96.25 87 VAL A C 1
ATOM 714 O O . VAL A 1 87 ? -9.422 -6.776 9.473 1.00 96.25 87 VAL A O 1
ATOM 717 N N . SER A 1 88 ? -9.851 -4.990 8.181 1.00 95.88 88 SER A N 1
ATOM 718 C CA . SER A 1 88 ? -10.599 -5.698 7.151 1.00 95.88 88 SER A CA 1
ATOM 719 C C . SER A 1 88 ? -9.804 -5.708 5.856 1.00 95.88 88 SER A C 1
ATOM 721 O O . SER A 1 88 ? -9.351 -4.665 5.388 1.00 95.88 88 SER A O 1
ATOM 723 N N . ILE A 1 89 ? -9.647 -6.887 5.261 1.00 95.81 89 ILE A N 1
ATOM 724 C CA . ILE A 1 89 ? -9.054 -7.062 3.936 1.00 95.81 89 ILE A CA 1
ATOM 725 C C . ILE A 1 89 ? -10.154 -7.579 3.012 1.00 95.81 89 ILE A C 1
ATOM 727 O O . ILE A 1 89 ? -10.756 -8.616 3.279 1.00 95.81 89 ILE A O 1
ATOM 731 N N . THR A 1 90 ? -10.430 -6.855 1.927 1.00 94.19 90 THR A N 1
ATOM 732 C CA . THR A 1 90 ? -11.476 -7.216 0.957 1.00 94.19 90 THR A CA 1
ATOM 733 C C . THR A 1 90 ? -10.846 -7.549 -0.390 1.00 94.19 90 THR A C 1
ATOM 735 O O . THR A 1 90 ? -10.158 -6.714 -0.980 1.00 94.19 90 THR A O 1
ATOM 738 N N . ASN A 1 91 ? -11.096 -8.767 -0.888 1.00 91.75 91 ASN A N 1
ATOM 739 C CA . ASN A 1 91 ? -10.598 -9.277 -2.177 1.00 91.75 91 ASN A CA 1
ATOM 740 C C . ASN A 1 91 ? -9.085 -9.093 -2.383 1.00 91.75 91 ASN A C 1
ATOM 742 O O . ASN A 1 91 ? -8.648 -8.892 -3.514 1.00 91.75 91 ASN A O 1
ATOM 746 N N . ASN A 1 92 ? -8.311 -9.054 -1.295 1.00 94.06 92 ASN A N 1
ATOM 747 C CA . ASN A 1 92 ? -6.869 -8.808 -1.283 1.00 94.06 92 ASN A CA 1
ATOM 748 C C . ASN A 1 92 ? -6.408 -7.524 -1.999 1.00 94.06 92 ASN A C 1
ATOM 750 O O . ASN A 1 92 ? -5.219 -7.338 -2.188 1.00 94.06 92 ASN A O 1
ATOM 754 N N . THR A 1 93 ? -7.308 -6.617 -2.379 1.00 93.38 93 THR A N 1
ATOM 755 C CA . THR A 1 93 ? -6.988 -5.375 -3.119 1.00 93.38 93 THR A CA 1
ATOM 756 C C . THR A 1 93 ? -7.500 -4.125 -2.405 1.00 93.38 93 THR A C 1
ATOM 758 O O . THR A 1 93 ? -7.340 -3.000 -2.885 1.00 93.38 93 THR A O 1
ATOM 761 N N . ARG A 1 94 ? -8.124 -4.313 -1.239 1.00 95.19 94 ARG A N 1
ATOM 762 C CA . ARG A 1 94 ? -8.562 -3.263 -0.327 1.00 95.19 94 ARG A CA 1
ATOM 763 C C . ARG A 1 94 ? -8.201 -3.654 1.097 1.00 95.19 94 ARG A C 1
ATOM 765 O O . ARG A 1 94 ? -8.443 -4.793 1.496 1.00 95.19 94 ARG A O 1
ATOM 772 N N . ILE A 1 95 ? -7.685 -2.697 1.858 1.00 96.44 95 ILE A N 1
ATOM 773 C CA . ILE A 1 95 ? -7.499 -2.822 3.303 1.00 96.44 95 ILE A CA 1
ATOM 774 C C . ILE A 1 95 ? -8.111 -1.610 4.002 1.00 96.44 95 ILE A C 1
ATOM 776 O O . ILE A 1 95 ? -7.839 -0.469 3.625 1.00 96.44 95 ILE A O 1
ATOM 780 N N . ASP A 1 96 ? -8.922 -1.883 5.018 1.00 96.69 96 ASP A N 1
ATOM 781 C CA . ASP A 1 96 ? -9.496 -0.903 5.932 1.00 96.69 96 ASP A CA 1
ATOM 782 C C . ASP A 1 96 ? -8.944 -1.174 7.336 1.00 96.69 96 ASP A C 1
ATOM 784 O O . ASP A 1 96 ? -8.952 -2.313 7.806 1.00 96.69 96 ASP A O 1
ATOM 788 N N . PHE A 1 97 ? -8.457 -0.147 8.021 1.00 96.50 97 PHE A N 1
ATOM 789 C CA . PHE A 1 97 ? -7.958 -0.260 9.393 1.00 96.50 97 PHE A CA 1
ATOM 790 C C . PHE A 1 97 ? -8.166 1.042 10.161 1.00 96.50 97 PHE A C 1
ATOM 792 O O . PHE A 1 97 ? -8.465 2.075 9.570 1.00 96.50 97 PHE A O 1
ATOM 799 N N . TYR A 1 98 ? -7.988 1.016 11.481 1.00 95.88 98 TYR A N 1
ATOM 800 C CA . TYR A 1 98 ? -8.217 2.186 12.330 1.00 95.88 98 TYR A CA 1
ATOM 801 C C . TYR A 1 98 ? -6.927 2.610 13.025 1.00 95.88 98 TYR A C 1
ATOM 803 O O . TYR A 1 98 ? -6.322 1.829 13.768 1.00 95.88 98 TYR A O 1
ATOM 811 N N . ARG A 1 99 ? -6.512 3.862 12.798 1.00 94.00 99 ARG A N 1
ATOM 812 C CA . ARG A 1 99 ? -5.385 4.485 13.503 1.00 94.00 99 ARG A CA 1
ATOM 813 C C . ARG A 1 99 ? -5.891 5.301 14.698 1.00 94.00 99 ARG A C 1
ATOM 815 O O . ARG A 1 99 ? -6.885 6.014 14.568 1.00 94.00 99 ARG A O 1
ATOM 822 N N . PRO A 1 100 ? -5.220 5.243 15.853 1.00 93.81 100 PRO A N 1
ATOM 823 C CA . PRO A 1 100 ? -5.572 6.065 16.998 1.00 93.81 100 PRO A CA 1
ATOM 824 C C . PRO A 1 100 ? -5.056 7.499 16.833 1.00 93.81 100 PRO A C 1
ATOM 826 O O . PRO A 1 100 ? -3.919 7.722 16.416 1.00 93.81 100 PRO A O 1
ATOM 829 N N . ILE A 1 101 ? -5.870 8.472 17.229 1.00 92.25 101 ILE A N 1
ATOM 830 C CA . ILE A 1 101 ? -5.480 9.873 17.395 1.00 92.25 101 ILE A CA 1
ATOM 831 C C . ILE A 1 101 ? -5.301 10.127 18.889 1.00 92.25 101 ILE A C 1
ATOM 833 O O . ILE A 1 101 ? -6.201 9.878 19.693 1.00 92.25 101 ILE A O 1
ATOM 837 N N . PHE A 1 102 ? -4.115 10.604 19.259 1.00 90.38 102 PHE A N 1
ATOM 838 C CA . PHE A 1 102 ? -3.741 10.858 20.646 1.00 90.38 102 PHE A CA 1
ATOM 839 C C . PHE A 1 102 ? -3.878 12.339 20.992 1.00 90.38 102 PHE A C 1
ATOM 841 O O . PHE A 1 102 ? -3.508 13.208 20.201 1.00 90.38 102 PHE A O 1
ATOM 848 N N . ASN A 1 103 ? -4.336 12.634 22.208 1.00 90.31 103 ASN A N 1
ATOM 849 C CA . ASN A 1 103 ? -4.205 13.973 22.778 1.00 90.31 103 ASN A CA 1
ATOM 850 C C . ASN A 1 103 ? -2.781 14.238 23.302 1.00 90.31 103 ASN A C 1
ATOM 852 O O . ASN A 1 103 ? -1.923 13.356 23.328 1.00 90.31 103 ASN A O 1
ATOM 856 N N . ALA A 1 104 ? -2.548 15.458 23.800 1.00 91.12 104 ALA A N 1
ATOM 857 C CA . ALA A 1 104 ? -1.271 15.863 24.397 1.00 91.12 104 ALA A CA 1
ATOM 858 C C . ALA A 1 104 ? -0.836 15.005 25.606 1.00 91.12 104 ALA A C 1
ATOM 860 O O . ALA A 1 104 ? 0.339 15.002 25.962 1.00 91.12 104 ALA A O 1
ATOM 861 N N . SER A 1 105 ? -1.763 14.275 26.231 1.00 89.25 105 SER A N 1
ATOM 862 C CA . SER A 1 105 ? -1.505 13.372 27.359 1.00 89.25 105 SER A CA 1
ATOM 863 C C . SER A 1 105 ? -1.273 11.915 26.935 1.00 89.25 105 SER A C 1
ATOM 865 O O . SER A 1 105 ? -1.113 11.058 27.799 1.00 89.25 105 SER A O 1
ATOM 867 N N . GLY A 1 106 ? -1.271 11.613 25.631 1.00 84.56 106 GLY A N 1
ATOM 868 C CA . GLY A 1 106 ? -1.075 10.257 25.109 1.00 84.56 106 GLY A CA 1
ATOM 869 C C . GLY A 1 106 ? -2.300 9.343 25.224 1.00 84.56 106 GLY A C 1
ATOM 870 O O . GLY A 1 106 ? -2.169 8.131 25.074 1.00 84.56 106 GLY A O 1
ATOM 871 N N . ILE A 1 107 ? -3.488 9.897 25.482 1.00 87.12 107 ILE A N 1
ATOM 872 C CA . ILE A 1 107 ? -4.752 9.150 25.541 1.00 87.12 107 ILE A CA 1
ATOM 873 C C . ILE A 1 107 ? -5.411 9.172 24.159 1.00 87.12 107 ILE A C 1
ATOM 875 O O . ILE A 1 107 ? -5.434 10.216 23.504 1.00 87.12 107 ILE A O 1
ATOM 879 N N . VAL A 1 108 ? -5.965 8.033 23.733 1.00 89.62 108 VAL A N 1
ATOM 880 C CA . VAL A 1 108 ? -6.717 7.908 22.474 1.00 89.62 108 VAL A CA 1
ATOM 881 C C . VAL A 1 108 ? -8.028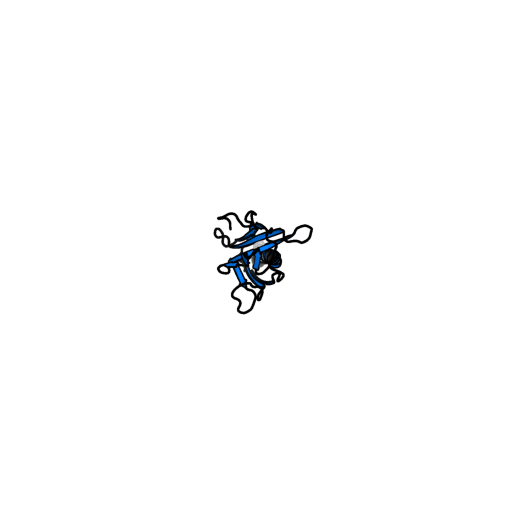 8.692 22.569 1.00 89.62 108 VAL A C 1
ATOM 883 O O . VAL A 1 108 ? -8.903 8.348 23.364 1.00 89.62 108 VAL A O 1
ATOM 886 N N . THR A 1 109 ? -8.171 9.737 21.756 1.00 90.69 109 THR A N 1
ATOM 887 C CA . THR A 1 109 ? -9.384 10.570 21.688 1.00 90.69 109 THR A CA 1
ATOM 888 C C . THR A 1 109 ? -10.313 10.170 20.559 1.00 90.69 109 THR A C 1
ATOM 890 O O . THR A 1 109 ? -11.527 10.201 20.740 1.00 90.69 109 THR A O 1
ATOM 893 N N . SER A 1 110 ? -9.760 9.768 19.417 1.00 92.81 110 SER A N 1
ATOM 894 C CA . SER A 1 110 ? -10.537 9.278 18.282 1.00 92.81 110 SER A CA 1
ATOM 895 C C . SER A 1 110 ? -9.810 8.147 17.559 1.00 92.81 110 SER A C 1
ATOM 897 O O . SER A 1 110 ? -8.597 7.975 17.702 1.00 92.81 110 SER A O 1
ATOM 899 N N . LEU A 1 111 ? -10.565 7.342 16.818 1.00 94.19 111 LEU A N 1
ATOM 900 C CA . LEU A 1 111 ? -10.052 6.375 15.858 1.00 94.19 111 LEU A CA 1
ATOM 901 C C . LEU A 1 111 ? -10.368 6.877 14.457 1.00 94.19 111 LEU A C 1
ATOM 903 O O . LEU A 1 111 ? -11.524 7.131 14.141 1.00 94.19 111 LEU A O 1
ATOM 907 N N . GLN A 1 112 ? -9.359 6.985 13.608 1.00 95.50 112 GLN A N 1
ATOM 908 C CA . GLN A 1 112 ? -9.525 7.394 12.224 1.00 95.50 112 GLN A CA 1
ATOM 909 C C . GLN A 1 112 ? -9.435 6.176 11.314 1.00 95.50 112 GLN A C 1
ATOM 911 O O . GLN A 1 112 ? -8.435 5.453 11.334 1.00 95.50 112 GLN A O 1
ATOM 916 N N . LYS A 1 113 ? -10.482 5.943 10.520 1.00 96.12 113 LYS A N 1
ATOM 917 C CA . LYS A 1 113 ? -10.493 4.867 9.531 1.00 96.12 113 LYS A CA 1
ATOM 918 C C . LYS A 1 113 ? -9.583 5.223 8.367 1.00 96.12 113 LYS A C 1
ATOM 920 O O . LYS A 1 113 ? -9.686 6.308 7.808 1.00 96.12 113 LYS A O 1
ATOM 925 N N . VAL A 1 114 ? -8.702 4.316 7.988 1.00 96.75 114 VAL A N 1
ATOM 926 C CA . VAL A 1 114 ? -7.806 4.470 6.850 1.00 96.75 114 VAL A CA 1
ATOM 927 C C . VAL A 1 114 ? -8.099 3.359 5.860 1.00 96.75 114 VAL A C 1
ATOM 929 O O . VAL A 1 114 ? -8.068 2.180 6.211 1.00 96.75 114 VAL A O 1
ATOM 932 N N . THR A 1 115 ? -8.353 3.760 4.622 1.00 96.69 115 THR A N 1
ATOM 933 C CA . THR A 1 115 ? -8.730 2.874 3.523 1.00 96.69 115 THR A CA 1
ATOM 934 C C . THR A 1 115 ? -7.686 2.985 2.421 1.00 96.69 115 THR A C 1
ATOM 936 O O . THR A 1 115 ? -7.420 4.089 1.942 1.00 96.69 115 THR A O 1
ATOM 939 N N . PHE A 1 116 ? -7.127 1.856 1.980 1.00 96.56 116 PHE A N 1
ATOM 940 C CA . PHE A 1 116 ? -6.295 1.763 0.774 1.00 96.56 116 PHE A CA 1
ATOM 941 C C . PHE A 1 116 ? -6.926 0.818 -0.238 1.00 96.56 116 PHE A C 1
ATOM 943 O O . PHE A 1 116 ? -7.411 -0.251 0.128 1.00 96.56 116 PHE A O 1
ATOM 950 N N . LYS A 1 117 ? -6.910 1.209 -1.514 1.00 95.31 117 LYS A N 1
ATOM 951 C CA . LYS A 1 117 ? -7.488 0.434 -2.627 1.00 95.31 117 LYS A CA 1
ATOM 952 C C . LYS A 1 117 ? -7.116 1.020 -3.978 1.00 95.31 117 LYS A C 1
ATOM 954 O O . LYS A 1 117 ? -6.843 2.213 -4.086 1.00 95.31 117 LYS A O 1
ATOM 959 N N . LEU A 1 118 ? -7.188 0.201 -5.021 1.00 93.31 118 LEU A N 1
ATOM 960 C CA . LEU A 1 118 ? -7.034 0.671 -6.397 1.00 93.31 118 LEU A CA 1
ATOM 961 C C . LEU A 1 118 ? -8.206 1.574 -6.826 1.00 93.31 118 LEU A C 1
ATOM 963 O O . LEU A 1 118 ? -9.359 1.399 -6.400 1.00 93.31 118 LEU A O 1
ATOM 967 N N . ASP A 1 119 ? -7.889 2.566 -7.655 1.00 92.62 119 ASP A N 1
ATOM 968 C CA . ASP A 1 119 ? -8.857 3.470 -8.274 1.00 92.62 119 ASP A CA 1
ATOM 969 C C . ASP A 1 119 ? -9.662 2.726 -9.359 1.00 92.62 119 ASP A C 1
ATOM 971 O O . ASP A 1 119 ? -9.076 2.249 -10.333 1.00 92.62 119 ASP A O 1
ATOM 975 N N . PRO A 1 120 ? -11.000 2.621 -9.235 1.00 88.88 120 PRO A N 1
ATOM 976 C CA . PRO A 1 120 ? -11.826 1.955 -10.239 1.00 88.88 120 PRO A CA 1
ATOM 977 C C . PRO A 1 120 ? -11.875 2.711 -11.574 1.00 88.88 120 PRO A C 1
ATOM 979 O O . PRO A 1 120 ? -12.110 2.091 -12.608 1.00 88.88 120 PRO A O 1
ATOM 982 N N . ALA A 1 121 ? -11.663 4.031 -11.575 1.00 91.44 121 ALA A N 1
ATOM 983 C CA . ALA A 1 121 ? -11.594 4.829 -12.796 1.00 91.44 121 ALA A CA 1
ATOM 984 C C . ALA A 1 121 ? -10.213 4.735 -13.463 1.00 91.44 121 ALA A C 1
ATOM 986 O O . ALA A 1 121 ? -10.092 4.925 -14.675 1.00 91.44 121 ALA A O 1
ATOM 987 N N . ASN A 1 122 ? -9.167 4.439 -12.686 1.00 91.06 122 ASN A N 1
ATOM 988 C CA . ASN A 1 122 ? -7.811 4.274 -13.183 1.00 91.06 122 ASN A CA 1
ATOM 989 C C . ASN A 1 122 ? -7.014 3.265 -12.346 1.00 91.06 122 ASN A C 1
ATOM 991 O O . ASN A 1 122 ? -6.283 3.649 -11.435 1.00 91.06 122 ASN A O 1
ATOM 995 N N . ALA A 1 123 ? -7.050 1.991 -12.743 1.00 85.88 123 ALA A N 1
ATOM 996 C CA . ALA A 1 123 ? -6.381 0.900 -12.029 1.00 85.88 123 ALA A CA 1
ATOM 997 C C . ALA A 1 123 ? -4.864 1.099 -11.822 1.00 85.88 123 ALA A C 1
ATOM 999 O O . ALA A 1 123 ? -4.288 0.428 -10.977 1.00 85.88 123 ALA A O 1
ATOM 1000 N N . SER A 1 124 ? -4.229 2.056 -12.518 1.00 91.12 124 SER A N 1
ATOM 1001 C CA . SER A 1 124 ? -2.820 2.415 -12.303 1.00 91.12 124 SER A CA 1
ATOM 1002 C C . SER A 1 124 ? -2.542 3.241 -11.035 1.00 91.12 124 SER A C 1
ATOM 1004 O O . SER A 1 124 ? -1.397 3.643 -10.791 1.00 91.12 124 SER A O 1
ATOM 1006 N N . ARG A 1 125 ? -3.574 3.585 -10.255 1.00 94.06 125 ARG A N 1
ATOM 1007 C CA . ARG A 1 125 ? -3.467 4.447 -9.072 1.00 94.06 125 ARG A CA 1
ATOM 1008 C C . ARG A 1 125 ? -3.917 3.721 -7.817 1.00 94.06 125 ARG A C 1
ATOM 1010 O O . ARG A 1 125 ? -5.033 3.212 -7.743 1.00 94.06 125 ARG A O 1
ATOM 1017 N N . LEU A 1 126 ? -3.064 3.773 -6.798 1.00 95.50 126 LEU A N 1
ATOM 1018 C CA . LEU A 1 126 ? -3.422 3.385 -5.442 1.00 95.50 126 LEU A CA 1
ATOM 1019 C C . LEU A 1 126 ? -3.982 4.606 -4.715 1.00 95.50 126 LEU A C 1
ATOM 1021 O O . LEU A 1 126 ? -3.289 5.615 -4.558 1.00 95.50 126 LEU A O 1
ATOM 1025 N N . LEU A 1 127 ? -5.228 4.507 -4.274 1.00 96.12 127 LEU A N 1
ATOM 1026 C CA . LEU A 1 127 ? -5.925 5.538 -3.520 1.00 96.12 127 LEU A CA 1
ATOM 1027 C C . LEU A 1 127 ? -5.800 5.286 -2.027 1.00 96.12 127 LEU A C 1
ATOM 1029 O O . LEU A 1 127 ? -5.695 4.145 -1.573 1.00 96.12 127 LEU A O 1
ATOM 1033 N N . MET A 1 128 ? -5.853 6.377 -1.276 1.00 95.81 128 MET A N 1
ATOM 1034 C CA . MET A 1 128 ? -5.881 6.383 0.173 1.00 95.81 128 MET A CA 1
ATOM 1035 C C . MET A 1 128 ? -6.872 7.434 0.670 1.00 95.81 128 MET A C 1
ATOM 1037 O O . MET A 1 128 ? -6.838 8.584 0.217 1.00 95.81 128 MET A O 1
ATOM 1041 N N . LYS A 1 129 ? -7.701 7.054 1.643 1.00 95.25 129 LYS A N 1
ATOM 1042 C CA . LYS A 1 129 ? -8.604 7.956 2.367 1.00 95.25 129 LYS A CA 1
ATOM 1043 C C . LYS A 1 129 ? -8.404 7.789 3.871 1.00 95.25 129 LYS A C 1
ATOM 1045 O O . LYS A 1 129 ? -8.263 6.666 4.347 1.00 95.25 129 LYS A O 1
ATOM 1050 N N . GLU A 1 130 ? -8.363 8.905 4.594 1.00 94.50 130 GLU A N 1
ATOM 1051 C CA . GLU A 1 130 ? -8.153 8.956 6.046 1.00 94.50 130 GLU A CA 1
ATOM 1052 C C . GLU A 1 130 ? -9.332 9.686 6.703 1.00 94.50 130 GLU A C 1
ATOM 1054 O O . GLU A 1 130 ? -9.450 10.906 6.606 1.00 94.50 130 GLU A O 1
ATOM 1059 N N . GLY A 1 131 ? -10.228 8.936 7.340 1.00 92.31 131 GLY A N 1
ATOM 1060 C CA . GLY A 1 131 ? -11.445 9.429 7.975 1.00 92.31 131 GLY A CA 1
ATOM 1061 C C . GLY A 1 131 ? -12.277 10.288 7.028 1.00 92.31 131 GLY A C 1
ATOM 1062 O O . GLY A 1 131 ? -12.679 9.853 5.949 1.00 92.31 131 GLY A O 1
ATOM 1063 N N . THR A 1 132 ? -12.494 11.536 7.431 1.00 90.81 132 THR A N 1
ATOM 1064 C CA . THR A 1 132 ? -13.276 12.535 6.689 1.00 90.81 132 THR A CA 1
ATOM 1065 C C . THR A 1 132 ? -12.453 13.332 5.673 1.00 90.81 132 THR A C 1
ATOM 1067 O O . THR A 1 132 ? -12.989 14.216 5.003 1.00 90.81 132 THR A O 1
ATOM 1070 N N . ALA A 1 133 ? -11.153 13.055 5.535 1.00 90.94 133 ALA A N 1
ATOM 1071 C CA . ALA A 1 133 ? -10.308 13.757 4.581 1.00 90.94 133 ALA A CA 1
ATOM 1072 C C . ALA A 1 133 ? -10.692 13.438 3.125 1.00 90.94 133 ALA A C 1
ATOM 1074 O O . ALA A 1 133 ? -11.289 12.402 2.800 1.00 90.94 133 ALA A O 1
ATOM 1075 N N . ALA A 1 134 ? -10.298 14.341 2.225 1.00 90.06 134 ALA A N 1
ATOM 1076 C CA . ALA A 1 134 ? -10.393 14.099 0.794 1.00 90.06 134 ALA A CA 1
ATOM 1077 C C . ALA A 1 134 ? -9.541 12.884 0.393 1.00 90.06 134 ALA A C 1
ATOM 1079 O O . ALA A 1 134 ? -8.486 12.618 0.972 1.00 90.06 134 ALA A O 1
ATOM 1080 N N . GLU A 1 135 ? -10.001 12.160 -0.622 1.00 92.31 135 GLU A N 1
ATOM 1081 C CA . GLU A 1 135 ? -9.235 11.074 -1.222 1.00 92.31 135 GLU A CA 1
ATOM 1082 C C . GLU A 1 135 ? -7.906 11.594 -1.785 1.00 92.31 135 GLU A C 1
ATOM 1084 O O . GLU A 1 135 ? -7.837 12.665 -2.394 1.00 92.31 135 GLU A O 1
ATOM 1089 N N . THR A 1 136 ? -6.836 10.823 -1.597 1.00 94.50 136 THR A N 1
ATOM 1090 C CA . THR A 1 136 ? -5.513 11.153 -2.125 1.00 94.50 136 THR A CA 1
ATOM 1091 C C . THR A 1 136 ? -4.895 9.973 -2.860 1.00 94.50 136 THR A C 1
ATOM 1093 O O . THR A 1 136 ? -5.111 8.812 -2.520 1.00 94.50 136 THR A O 1
ATOM 1096 N N . VAL A 1 137 ? -4.056 10.271 -3.852 1.00 95.00 137 VAL A N 1
ATOM 1097 C CA . VAL A 1 137 ? -3.271 9.253 -4.555 1.00 95.00 137 VAL A CA 1
ATOM 1098 C C . VAL A 1 137 ? -2.035 8.915 -3.717 1.00 95.00 137 VAL A C 1
ATOM 1100 O O . VAL A 1 137 ? -1.170 9.766 -3.488 1.00 95.00 137 VAL A O 1
ATOM 1103 N N . ALA A 1 138 ? -1.950 7.672 -3.246 1.00 94.12 138 ALA A N 1
ATOM 1104 C CA . ALA A 1 138 ? -0.803 7.158 -2.504 1.00 94.12 138 ALA A CA 1
ATOM 1105 C C . ALA A 1 138 ? 0.388 6.870 -3.428 1.00 94.12 138 ALA A C 1
ATOM 1107 O O . ALA A 1 138 ? 1.513 7.258 -3.106 1.00 94.12 138 ALA A O 1
ATOM 1108 N N . ALA A 1 139 ? 0.125 6.251 -4.581 1.00 93.94 139 ALA A N 1
ATOM 1109 C CA . ALA A 1 139 ? 1.107 6.021 -5.634 1.00 93.94 139 ALA A CA 1
ATOM 1110 C C . ALA A 1 139 ? 0.453 5.908 -7.010 1.00 93.94 139 ALA A C 1
ATOM 1112 O O . ALA A 1 139 ? -0.749 5.662 -7.148 1.00 93.94 139 ALA A O 1
ATOM 1113 N N . THR A 1 140 ? 1.282 6.095 -8.028 1.00 93.44 140 THR A N 1
ATOM 1114 C CA . THR A 1 140 ? 0.927 5.987 -9.443 1.00 93.44 140 THR A CA 1
ATOM 1115 C C . THR A 1 140 ? 1.726 4.884 -10.125 1.00 93.44 140 THR A C 1
ATOM 1117 O O . THR A 1 140 ? 2.764 4.460 -9.625 1.00 93.44 140 THR A O 1
ATOM 1120 N N . SER A 1 141 ? 1.278 4.465 -11.311 1.00 91.75 141 SER A N 1
ATOM 1121 C CA . SER A 1 141 ? 1.891 3.371 -12.083 1.00 91.75 141 SER A CA 1
ATOM 1122 C C . SER A 1 141 ? 1.873 2.028 -11.341 1.00 91.75 141 SER A C 1
ATOM 1124 O O . SER A 1 141 ? 2.761 1.208 -11.548 1.00 91.75 141 SER A O 1
ATOM 1126 N N . VAL A 1 142 ? 0.886 1.823 -10.465 1.00 93.06 142 VAL A N 1
ATOM 1127 C CA . VAL A 1 142 ? 0.668 0.571 -9.728 1.00 93.06 142 VAL A CA 1
ATOM 1128 C C . VAL A 1 142 ? -0.107 -0.379 -10.630 1.00 93.06 142 VAL A C 1
ATOM 1130 O O . VAL A 1 142 ? -1.210 -0.053 -11.035 1.00 93.06 142 VAL A O 1
ATOM 1133 N N . GLU A 1 143 ? 0.460 -1.525 -10.974 1.00 93.00 143 GLU A N 1
ATOM 1134 C CA . GLU A 1 143 ? -0.240 -2.550 -11.755 1.00 93.00 143 GLU A CA 1
ATOM 1135 C C . GLU A 1 143 ? -1.022 -3.492 -10.845 1.00 93.00 143 GLU A C 1
ATOM 1137 O O . GLU A 1 143 ? -2.173 -3.817 -11.134 1.00 93.00 143 GLU A O 1
ATOM 1142 N N . ASN A 1 144 ? -0.417 -3.879 -9.721 1.00 93.31 144 ASN A N 1
ATOM 1143 C CA . ASN A 1 144 ? -1.040 -4.751 -8.742 1.00 93.31 144 ASN A CA 1
ATOM 1144 C C . ASN A 1 144 ? -0.840 -4.205 -7.325 1.00 93.31 144 ASN A C 1
ATOM 1146 O O . ASN A 1 144 ? 0.232 -3.717 -6.961 1.00 93.31 144 ASN A O 1
ATOM 1150 N N . PHE A 1 145 ? -1.893 -4.310 -6.523 1.00 95.56 145 PHE A N 1
ATOM 1151 C CA . PHE A 1 145 ? -1.869 -4.027 -5.096 1.00 95.56 145 PHE A CA 1
ATOM 1152 C C . PHE A 1 145 ? -2.507 -5.210 -4.390 1.00 95.56 145 PHE A C 1
ATOM 1154 O O . PHE A 1 145 ? -3.720 -5.403 -4.483 1.00 95.56 145 PHE A O 1
ATOM 1161 N N . PHE A 1 146 ? -1.678 -5.987 -3.705 1.00 95.81 146 PHE A N 1
ATOM 1162 C CA . PHE A 1 146 ? -2.099 -7.168 -2.981 1.00 95.81 146 PHE A CA 1
ATOM 1163 C C . PHE A 1 146 ? -1.858 -6.981 -1.483 1.00 95.81 146 PHE A C 1
ATOM 1165 O O . PHE A 1 146 ? -0.805 -6.512 -1.048 1.00 95.81 146 PHE A O 1
ATOM 1172 N N . VAL A 1 147 ? -2.855 -7.332 -0.684 1.00 95.88 147 VAL A N 1
ATOM 1173 C CA . VAL A 1 147 ? -2.817 -7.297 0.776 1.00 95.88 147 VAL A CA 1
ATOM 1174 C C . VAL A 1 147 ? -3.392 -8.586 1.330 1.00 95.88 147 VAL A C 1
ATOM 1176 O O . VAL A 1 147 ? -4.408 -9.083 0.848 1.00 95.88 147 VAL A O 1
ATOM 1179 N N . ASP A 1 148 ? -2.751 -9.118 2.360 1.00 95.88 148 ASP A N 1
ATOM 1180 C CA . ASP A 1 148 ? -3.206 -10.312 3.064 1.00 95.88 148 ASP A CA 1
ATOM 1181 C C . ASP A 1 148 ? -2.763 -10.275 4.532 1.00 95.88 148 ASP A C 1
ATOM 1183 O O . ASP A 1 148 ? -2.017 -9.391 4.967 1.00 95.88 148 ASP A O 1
ATOM 1187 N N . CYS A 1 149 ? -3.210 -11.234 5.328 1.00 94.00 149 CYS A N 1
ATOM 1188 C CA . CYS A 1 149 ? -2.666 -11.446 6.655 1.00 94.00 149 CYS A CA 1
ATOM 1189 C C . CYS A 1 149 ? -1.229 -12.007 6.547 1.00 94.00 149 CYS A C 1
ATOM 1191 O O . CYS A 1 149 ? -0.889 -12.826 5.699 1.00 94.00 149 CYS A O 1
ATOM 1193 N N . GLY A 1 150 ? -0.327 -11.516 7.396 1.00 92.38 150 GLY A N 1
ATOM 1194 C CA . GLY A 1 150 ? 1.120 -11.722 7.244 1.00 92.38 150 GLY A CA 1
ATOM 1195 C C . GLY A 1 150 ? 1.701 -12.945 7.960 1.00 92.38 150 GLY A C 1
ATOM 1196 O O . GLY A 1 150 ? 2.928 -13.065 8.049 1.00 92.38 150 GLY A O 1
ATOM 1197 N N . CYS A 1 151 ? 0.868 -13.813 8.535 1.00 92.75 151 CYS A N 1
ATOM 1198 C CA . CYS A 1 151 ? 1.308 -15.037 9.213 1.00 92.75 151 CYS A CA 1
ATOM 1199 C C . CYS A 1 151 ? 1.063 -16.271 8.345 1.00 92.75 151 CYS A C 1
ATOM 1201 O O . CYS A 1 151 ? 0.259 -16.263 7.424 1.00 92.75 151 CYS A O 1
ATOM 1203 N N . SER A 1 152 ? 1.745 -17.372 8.648 1.00 91.38 152 SER A N 1
ATOM 1204 C CA . SER A 1 152 ? 1.495 -18.627 7.938 1.00 91.38 152 SER A CA 1
ATOM 1205 C C . SER A 1 152 ? 0.103 -19.171 8.281 1.00 91.38 152 SER A C 1
ATOM 1207 O O . SER A 1 152 ? -0.204 -19.337 9.461 1.00 91.38 152 SER A O 1
ATOM 1209 N N . GLY A 1 153 ? -0.718 -19.455 7.264 1.00 88.06 153 GLY A N 1
ATOM 1210 C CA . GLY A 1 153 ? -2.030 -20.097 7.421 1.00 88.06 153 GLY A CA 1
ATOM 1211 C C . GLY A 1 153 ? -3.102 -19.239 8.098 1.00 88.06 153 GLY A C 1
ATOM 1212 O O . GLY A 1 153 ? -4.068 -19.786 8.627 1.00 88.06 153 GLY A O 1
ATOM 1213 N N . CYS A 1 154 ? -2.934 -17.917 8.130 1.00 90.75 154 CYS A N 1
ATOM 1214 C CA . CYS A 1 154 ? -3.964 -17.021 8.642 1.00 90.75 154 CYS A CA 1
ATOM 1215 C C . CYS A 1 154 ? -5.065 -16.792 7.593 1.00 90.75 154 CYS A C 1
ATOM 1217 O O . CYS A 1 154 ? -4.841 -16.933 6.395 1.00 90.75 154 CYS A O 1
ATOM 1219 N N . ALA A 1 155 ? -6.261 -16.442 8.067 1.00 90.62 155 ALA A N 1
ATOM 1220 C CA . ALA A 1 155 ? -7.383 -16.018 7.224 1.00 90.62 155 ALA A CA 1
ATOM 1221 C C . ALA A 1 155 ? -7.767 -14.544 7.450 1.00 90.62 155 ALA A C 1
ATOM 1223 O O . ALA A 1 155 ? -8.550 -13.983 6.692 1.00 90.62 155 ALA A O 1
ATOM 1224 N N . ALA A 1 156 ? -7.255 -13.932 8.521 1.00 92.31 156 ALA A N 1
ATOM 1225 C CA . ALA A 1 156 ? -7.521 -12.554 8.904 1.00 92.31 156 ALA A CA 1
ATOM 1226 C C . ALA A 1 156 ? -6.390 -12.021 9.794 1.00 92.31 156 ALA A C 1
ATOM 1228 O O . ALA A 1 156 ? -5.620 -12.792 10.379 1.00 92.31 156 ALA A O 1
ATOM 1229 N N . VAL A 1 157 ? -6.313 -10.697 9.906 1.00 93.50 157 VAL A N 1
ATOM 1230 C CA . VAL A 1 157 ? -5.423 -10.004 10.844 1.00 93.50 157 VAL A CA 1
ATOM 1231 C C . VAL A 1 157 ? -6.085 -10.023 12.220 1.00 93.50 157 VAL A C 1
ATOM 1233 O O . VAL A 1 157 ? -7.188 -9.512 12.383 1.00 93.50 157 VAL A O 1
ATOM 1236 N N . THR A 1 158 ? -5.432 -10.633 13.205 1.00 93.00 158 THR A N 1
ATOM 1237 C CA . THR A 1 158 ? -5.975 -10.804 14.565 1.00 93.00 158 THR A CA 1
ATOM 1238 C C . THR A 1 158 ? -4.922 -10.490 15.624 1.00 93.00 158 THR A C 1
ATOM 1240 O O . THR A 1 158 ? -3.767 -10.214 15.312 1.00 93.00 158 THR A O 1
ATOM 1243 N N . ASP A 1 159 ? -5.293 -10.543 16.896 1.00 89.69 159 ASP A N 1
ATOM 1244 C CA . ASP A 1 159 ? -4.367 -10.481 18.032 1.00 89.69 159 ASP A CA 1
ATOM 1245 C C . ASP A 1 159 ? -3.312 -11.609 18.012 1.00 89.69 159 ASP A C 1
ATOM 1247 O O . ASP A 1 159 ? -2.149 -11.386 18.358 1.00 89.69 159 ASP A O 1
ATOM 1251 N N . ALA A 1 160 ? -3.689 -12.805 17.544 1.00 91.25 160 ALA A N 1
ATOM 1252 C CA . ALA A 1 160 ? -2.785 -13.937 17.327 1.00 91.25 160 ALA A CA 1
ATOM 1253 C C . ALA A 1 160 ? -1.906 -13.772 16.071 1.00 91.25 160 ALA A C 1
ATOM 1255 O O . ALA A 1 160 ? -0.792 -14.301 16.018 1.00 91.25 160 ALA A O 1
ATOM 1256 N N . CYS A 1 161 ? -2.382 -13.024 15.070 1.00 92.12 161 CYS A N 1
ATOM 1257 C CA . CYS A 1 161 ? -1.629 -12.662 13.872 1.00 92.12 161 CYS A CA 1
ATOM 1258 C C . CYS A 1 161 ? -1.695 -11.149 13.591 1.00 92.12 161 CYS A C 1
ATOM 1260 O O . CYS A 1 161 ? -2.394 -10.713 12.669 1.00 92.12 161 CYS A O 1
ATOM 1262 N N . PRO A 1 162 ? -0.944 -10.318 14.339 1.00 94.44 162 PRO A N 1
ATOM 1263 C CA . PRO A 1 162 ? -0.979 -8.868 14.182 1.00 94.44 162 PRO A CA 1
ATOM 1264 C C . PRO A 1 162 ? -0.042 -8.436 13.050 1.00 94.44 162 PRO A C 1
ATOM 1266 O O . PRO A 1 162 ? 0.847 -7.608 13.240 1.00 94.44 162 PRO A O 1
ATOM 1269 N N . ARG A 1 163 ? -0.155 -9.071 11.880 1.00 95.25 163 ARG A N 1
ATOM 1270 C CA . ARG A 1 163 ? 0.712 -8.822 10.726 1.00 95.25 163 ARG A CA 1
ATOM 1271 C C . ARG A 1 163 ? -0.113 -8.693 9.461 1.00 95.25 163 ARG A C 1
ATOM 1273 O O . ARG A 1 163 ? -1.012 -9.494 9.231 1.00 95.25 163 ARG A O 1
ATOM 1280 N N . VAL A 1 164 ? 0.271 -7.748 8.616 1.00 96.06 164 VAL A N 1
ATOM 1281 C CA . VAL A 1 164 ? -0.245 -7.566 7.257 1.00 96.06 164 VAL A CA 1
ATOM 1282 C C . VAL A 1 164 ? 0.896 -7.817 6.280 1.00 96.06 164 VAL A C 1
ATOM 1284 O O . VAL A 1 164 ? 1.980 -7.252 6.429 1.00 96.06 164 VAL A O 1
ATOM 1287 N N . LEU A 1 165 ? 0.661 -8.688 5.307 1.00 96.19 165 LEU A N 1
ATOM 1288 C CA . LEU A 1 165 ? 1.463 -8.805 4.099 1.00 96.19 165 LEU A CA 1
ATOM 1289 C C . LEU A 1 165 ? 0.939 -7.787 3.089 1.00 96.19 165 LEU A C 1
ATOM 1291 O O . LEU A 1 165 ? -0.268 -7.651 2.902 1.00 96.19 165 LEU A O 1
ATOM 1295 N N . MET A 1 166 ? 1.850 -7.071 2.453 1.00 95.56 166 MET A N 1
ATOM 1296 C CA . MET A 1 166 ? 1.546 -6.147 1.374 1.00 95.56 166 MET A CA 1
ATOM 1297 C C . MET A 1 166 ? 2.534 -6.383 0.244 1.00 95.56 166 MET A C 1
ATOM 1299 O O . MET A 1 166 ? 3.745 -6.383 0.462 1.00 95.56 166 MET A O 1
ATOM 1303 N N . GLU A 1 167 ? 2.004 -6.488 -0.962 1.00 96.00 167 GLU A N 1
ATOM 1304 C CA . GLU A 1 167 ? 2.749 -6.574 -2.206 1.00 96.00 167 GLU A CA 1
ATOM 1305 C C . GLU A 1 167 ? 2.266 -5.470 -3.148 1.00 96.00 167 GLU A C 1
ATOM 1307 O O . GLU A 1 167 ? 1.066 -5.239 -3.321 1.00 96.00 167 GLU A O 1
ATOM 1312 N N . ILE A 1 168 ? 3.216 -4.743 -3.727 1.00 94.69 168 ILE A N 1
ATOM 1313 C CA . ILE A 1 168 ? 2.958 -3.664 -4.676 1.00 94.69 168 ILE A CA 1
ATOM 1314 C C . ILE A 1 168 ? 3.815 -3.915 -5.905 1.00 94.69 168 ILE A C 1
ATOM 1316 O O . ILE A 1 168 ? 5.041 -3.883 -5.816 1.00 94.69 168 ILE A O 1
ATOM 1320 N N . GLU A 1 169 ? 3.163 -4.109 -7.042 1.00 93.50 169 GLU A N 1
ATOM 1321 C CA . GLU A 1 169 ? 3.811 -4.175 -8.349 1.00 93.50 169 GLU A CA 1
ATOM 1322 C C . GLU A 1 169 ? 3.571 -2.854 -9.071 1.00 93.50 169 GLU A C 1
ATOM 1324 O O . GLU A 1 169 ? 2.431 -2.397 -9.206 1.00 93.50 169 GLU A O 1
ATOM 1329 N N . THR A 1 170 ? 4.640 -2.219 -9.541 1.00 93.25 170 THR A N 1
ATOM 1330 C CA . THR A 1 170 ? 4.553 -1.067 -10.439 1.00 93.25 170 THR A CA 1
ATOM 1331 C C . THR A 1 170 ? 5.073 -1.444 -11.812 1.00 93.25 170 THR A C 1
ATOM 1333 O O . THR A 1 170 ? 6.114 -2.084 -11.922 1.00 93.25 170 THR A O 1
ATOM 1336 N N . ARG A 1 171 ? 4.383 -1.027 -12.878 1.00 85.50 171 ARG A N 1
ATOM 1337 C CA . ARG A 1 171 ? 4.830 -1.293 -14.251 1.00 85.50 171 ARG A CA 1
ATOM 1338 C C . ARG A 1 171 ? 4.580 -0.110 -15.166 1.00 85.50 171 ARG A C 1
ATOM 1340 O O . ARG A 1 171 ? 3.458 0.347 -15.374 1.00 85.50 171 ARG A O 1
ATOM 1347 N N . ARG A 1 172 ? 5.677 0.372 -15.735 1.00 78.00 172 ARG A N 1
ATOM 1348 C CA . ARG A 1 172 ? 5.747 1.400 -16.770 1.00 78.00 172 ARG A CA 1
ATOM 1349 C C . ARG A 1 172 ? 6.617 0.940 -17.939 1.00 78.00 172 ARG A C 1
ATOM 1351 O O . ARG A 1 172 ? 6.236 1.169 -19.080 1.00 78.00 172 ARG A O 1
ATOM 1358 N N . GLU A 1 173 ? 7.741 0.284 -17.660 1.00 79.94 173 GLU A N 1
ATOM 1359 C CA . GLU A 1 173 ? 8.642 -0.305 -18.653 1.00 79.94 173 GLU A CA 1
ATOM 1360 C C . GLU A 1 173 ? 9.121 -1.705 -18.263 1.00 79.94 173 GLU A C 1
ATOM 1362 O O . GLU A 1 173 ? 8.837 -2.661 -18.980 1.00 79.94 173 GLU A O 1
ATOM 1367 N N . ALA A 1 174 ? 9.859 -1.835 -17.155 1.00 77.19 174 ALA A N 1
ATOM 1368 C CA . ALA A 1 174 ? 10.497 -3.097 -16.774 1.00 77.19 174 ALA A CA 1
ATOM 1369 C C . ALA A 1 174 ? 9.766 -3.828 -15.646 1.00 77.19 174 ALA A C 1
ATOM 1371 O O . ALA A 1 174 ? 9.945 -5.037 -15.510 1.00 77.19 174 ALA A O 1
ATOM 1372 N N . GLY A 1 175 ? 8.951 -3.109 -14.872 1.00 83.81 175 GLY A N 1
ATOM 1373 C CA . GLY A 1 175 ? 8.294 -3.659 -13.698 1.00 83.81 175 GLY A CA 1
ATOM 1374 C C . GLY A 1 175 ? 9.177 -3.586 -12.452 1.00 83.81 175 GLY A C 1
ATOM 1375 O O . GLY A 1 175 ? 10.405 -3.718 -12.517 1.00 83.81 175 GLY A O 1
ATOM 1376 N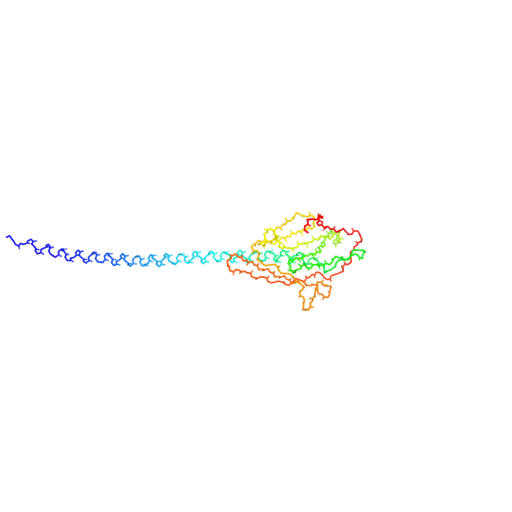 N . PHE A 1 176 ? 8.547 -3.373 -11.303 1.00 90.12 176 PHE A N 1
ATOM 1377 C CA . PHE A 1 176 ? 9.187 -3.465 -10.002 1.00 90.12 176 PHE A CA 1
ATOM 1378 C C . PHE A 1 176 ? 8.210 -4.012 -8.964 1.00 90.12 176 PHE A C 1
ATOM 1380 O O . PHE A 1 176 ? 7.169 -3.407 -8.708 1.00 90.12 176 PHE A O 1
ATOM 1387 N N . ASP A 1 177 ? 8.614 -5.103 -8.318 1.00 90.44 177 ASP A N 1
ATOM 1388 C CA . ASP A 1 177 ? 7.852 -5.750 -7.256 1.00 90.44 177 ASP A CA 1
ATOM 1389 C C . ASP A 1 177 ? 8.408 -5.368 -5.886 1.00 90.44 177 ASP A C 1
ATOM 1391 O O . ASP A 1 177 ? 9.620 -5.401 -5.638 1.00 90.44 177 ASP A O 1
ATOM 1395 N N . TRP A 1 178 ? 7.511 -5.014 -4.972 1.00 91.50 178 TRP A N 1
ATOM 1396 C CA . TRP A 1 178 ? 7.835 -4.680 -3.594 1.00 91.50 178 TRP A CA 1
ATOM 1397 C C . TRP A 1 178 ? 6.946 -5.453 -2.626 1.00 91.50 178 TRP A C 1
ATOM 1399 O O . TRP A 1 178 ? 5.754 -5.176 -2.525 1.00 91.50 178 TRP A O 1
ATOM 1409 N N . GLU A 1 179 ? 7.538 -6.368 -1.860 1.00 94.38 179 GLU A N 1
ATOM 1410 C CA . GLU A 1 179 ? 6.872 -7.075 -0.762 1.00 94.38 179 GLU A CA 1
ATOM 1411 C C . GLU A 1 179 ? 7.299 -6.481 0.587 1.00 94.38 179 GLU A C 1
ATOM 1413 O O . GLU A 1 179 ? 8.478 -6.205 0.835 1.00 94.38 179 GLU A O 1
ATOM 1418 N N . SER A 1 180 ? 6.346 -6.317 1.503 1.00 92.81 180 SER A N 1
ATOM 1419 C CA . SER A 1 180 ? 6.619 -5.981 2.895 1.00 92.81 180 SER A CA 1
ATOM 1420 C C . SER A 1 180 ? 5.662 -6.685 3.847 1.00 92.81 180 SER A C 1
ATOM 1422 O O . SER A 1 180 ? 4.478 -6.852 3.567 1.00 92.81 180 SER A O 1
ATOM 1424 N N . ARG A 1 181 ? 6.175 -7.042 5.026 1.00 94.44 181 ARG A N 1
ATOM 1425 C CA . ARG A 1 181 ? 5.375 -7.551 6.143 1.00 94.44 181 ARG A CA 1
ATOM 1426 C C . ARG A 1 181 ? 5.398 -6.542 7.271 1.00 94.44 181 ARG A C 1
ATOM 1428 O O . ARG A 1 181 ? 6.458 -6.187 7.789 1.00 94.44 181 ARG A O 1
ATOM 1435 N N . ILE A 1 182 ? 4.217 -6.084 7.648 1.00 94.12 182 ILE A N 1
ATOM 1436 C CA . ILE A 1 182 ? 4.023 -4.987 8.581 1.00 94.12 182 ILE A CA 1
ATOM 1437 C C . ILE A 1 182 ? 3.381 -5.551 9.841 1.00 94.12 182 ILE A C 1
ATOM 1439 O O . ILE A 1 182 ? 2.288 -6.105 9.788 1.00 94.12 182 ILE A O 1
ATOM 1443 N N . THR A 1 183 ? 4.059 -5.415 10.977 1.00 94.31 183 THR A N 1
ATOM 1444 C CA . THR A 1 183 ? 3.500 -5.783 12.283 1.00 94.31 183 THR A CA 1
ATOM 1445 C C . THR A 1 183 ? 2.711 -4.603 12.846 1.00 94.31 183 THR A C 1
ATOM 1447 O O . THR A 1 183 ? 3.235 -3.490 12.912 1.00 94.31 183 THR A O 1
ATOM 1450 N N . LEU A 1 184 ? 1.467 -4.856 13.245 1.00 93.75 184 LEU A N 1
ATOM 1451 C CA . LEU A 1 184 ? 0.575 -3.900 13.891 1.00 93.75 184 LEU A CA 1
ATOM 1452 C C . LEU A 1 184 ? 0.926 -3.752 15.373 1.00 93.75 184 LEU A C 1
ATOM 1454 O O . LEU A 1 184 ? 1.636 -4.583 15.951 1.00 93.75 184 LEU A O 1
ATOM 1458 N N . ARG A 1 185 ? 0.393 -2.712 16.019 1.00 86.44 185 ARG A N 1
ATOM 1459 C CA . ARG A 1 185 ? 0.377 -2.663 17.483 1.00 86.44 185 ARG A CA 1
ATOM 1460 C C . ARG A 1 185 ? -0.454 -3.843 17.981 1.00 86.44 185 ARG A C 1
ATOM 1462 O O . ARG A 1 185 ? -1.485 -4.158 17.414 1.00 86.44 185 ARG A O 1
ATOM 1469 N N . ASN A 1 186 ? 0.013 -4.524 19.017 1.00 83.94 186 ASN A N 1
ATOM 1470 C CA . ASN A 1 186 ? -0.753 -5.575 19.683 1.00 83.94 186 ASN A CA 1
ATOM 1471 C C . ASN A 1 186 ? -0.831 -5.226 21.169 1.00 83.94 186 ASN A C 1
ATOM 1473 O O . ASN A 1 186 ? -0.212 -5.866 22.017 1.00 83.94 186 ASN A O 1
ATOM 1477 N N . LEU A 1 187 ? -1.447 -4.076 21.444 1.00 82.50 187 LEU A N 1
ATOM 1478 C CA . LEU A 1 187 ? -1.592 -3.504 22.784 1.00 82.50 187 LEU A CA 1
ATOM 1479 C C . LEU A 1 187 ? -3.048 -3.615 23.240 1.00 82.50 187 LEU A C 1
ATOM 1481 O O . LEU A 1 187 ? -3.860 -4.207 22.547 1.00 82.50 187 LEU A O 1
ATOM 1485 N N . ASN A 1 188 ? -3.394 -3.048 24.402 1.00 76.12 188 ASN A N 1
ATOM 1486 C CA . ASN A 1 188 ? -4.781 -3.035 24.864 1.00 76.12 188 ASN A CA 1
ATOM 1487 C C . ASN A 1 188 ? -5.702 -2.406 23.800 1.00 76.12 188 ASN A C 1
ATOM 1489 O O . ASN A 1 188 ? -5.574 -1.228 23.469 1.00 76.12 188 ASN A O 1
ATOM 1493 N N . MET A 1 189 ? -6.608 -3.228 23.277 1.00 82.31 189 MET A N 1
ATOM 1494 C CA . MET A 1 189 ? -7.503 -2.915 22.162 1.00 82.31 189 MET A CA 1
ATOM 1495 C C . MET A 1 189 ? -8.754 -2.162 22.620 1.00 82.31 189 MET A C 1
ATOM 1497 O O . MET A 1 189 ? -9.448 -1.567 21.800 1.00 82.31 189 MET A O 1
ATOM 1501 N N . THR A 1 190 ? -9.046 -2.171 23.925 1.00 86.69 190 THR A N 1
ATOM 1502 C CA . THR A 1 190 ? -10.237 -1.523 24.482 1.00 86.69 190 THR A CA 1
ATOM 1503 C C . THR A 1 190 ? -9.940 -0.069 24.830 1.00 86.69 190 THR A C 1
ATO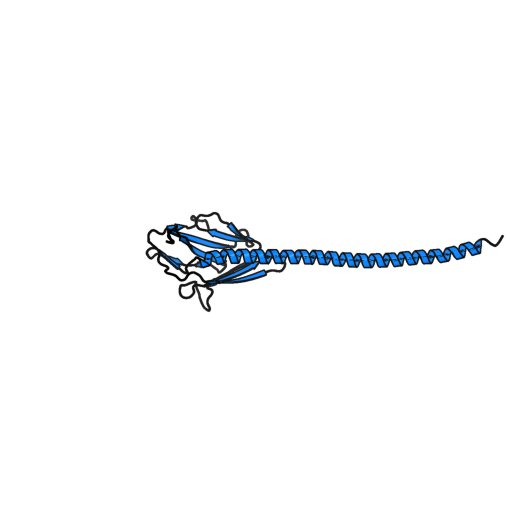M 1505 O O . THR A 1 190 ? -9.063 0.211 25.651 1.00 86.69 190 THR A O 1
ATOM 1508 N N . VAL A 1 191 ? -10.693 0.856 24.238 1.00 87.06 191 VAL A N 1
ATOM 1509 C CA . VAL A 1 191 ? -10.587 2.302 24.499 1.00 87.06 191 VAL A CA 1
ATOM 1510 C C . VAL A 1 191 ? -11.861 2.846 25.146 1.00 87.06 191 VAL A C 1
ATOM 1512 O O . VAL A 1 191 ? -12.864 2.147 25.294 1.00 87.06 191 VAL A O 1
ATOM 1515 N N . SER A 1 192 ? -11.801 4.092 25.620 1.00 86.69 192 SER A N 1
ATOM 1516 C CA . SER A 1 192 ? -12.890 4.705 26.385 1.00 86.69 192 SER A CA 1
ATOM 1517 C C . SER A 1 192 ? -14.175 4.847 25.561 1.00 86.69 192 SER A C 1
ATOM 1519 O O . SER A 1 192 ? -14.124 5.095 24.362 1.00 86.69 192 SER A O 1
ATOM 1521 N N . ALA A 1 193 ? -15.340 4.796 26.213 1.00 80.62 193 ALA A N 1
ATOM 1522 C CA . ALA A 1 193 ? -16.630 4.989 25.539 1.00 80.62 193 ALA A CA 1
ATOM 1523 C C . ALA A 1 193 ? -16.822 6.402 24.944 1.00 80.62 193 ALA A C 1
ATOM 1525 O O . ALA A 1 193 ? -17.705 6.600 24.117 1.00 80.62 193 ALA A O 1
ATOM 1526 N N . GLY A 1 194 ? -16.011 7.381 25.360 1.00 80.50 194 GLY A N 1
ATOM 1527 C CA . GLY A 1 194 ? -16.004 8.731 24.788 1.00 80.50 194 GLY A CA 1
ATOM 1528 C C . GLY A 1 194 ? -15.156 8.869 23.520 1.00 80.50 194 GLY A C 1
ATOM 1529 O O . GLY A 1 194 ? -15.090 9.964 22.968 1.00 80.50 194 GLY A O 1
ATOM 1530 N N . THR A 1 195 ? -14.485 7.801 23.076 1.00 87.12 195 THR A N 1
ATOM 1531 C CA . THR A 1 195 ? -13.663 7.811 21.863 1.00 87.12 195 THR A CA 1
ATOM 1532 C C . THR A 1 195 ? -14.561 7.851 20.627 1.00 87.12 195 THR A C 1
ATOM 1534 O O . THR A 1 195 ? -15.423 6.992 20.452 1.00 87.12 195 THR A O 1
ATOM 1537 N N . THR A 1 196 ? -14.362 8.846 19.763 1.00 89.56 196 THR A N 1
ATOM 1538 C CA . THR A 1 196 ? -15.119 8.979 18.509 1.00 89.56 196 THR A CA 1
ATOM 1539 C C . THR A 1 196 ? -14.458 8.193 17.381 1.00 89.56 196 THR A C 1
ATOM 1541 O O . THR A 1 196 ? -13.242 8.013 17.373 1.00 89.56 196 THR A O 1
ATOM 1544 N N . VAL A 1 197 ? -15.244 7.733 16.407 1.00 90.69 197 VAL A N 1
ATOM 1545 C CA . VAL A 1 197 ? -14.720 7.102 15.188 1.00 90.69 197 VAL A CA 1
ATOM 1546 C C . VAL A 1 197 ? -14.937 8.055 14.019 1.00 90.69 197 VAL A C 1
ATOM 1548 O O . VAL A 1 197 ? -16.059 8.479 13.755 1.00 90.69 197 VAL A O 1
ATOM 1551 N N . GLU A 1 198 ? -13.851 8.427 13.352 1.00 92.00 198 GLU A N 1
ATOM 1552 C CA . GLU A 1 198 ? -13.854 9.251 12.148 1.00 92.00 198 GLU A CA 1
ATOM 1553 C C . GLU A 1 198 ? -13.897 8.332 10.928 1.00 92.00 198 GLU A C 1
ATOM 1555 O O . GLU A 1 198 ? -12.884 7.744 10.534 1.00 92.00 198 GLU A O 1
ATOM 1560 N N . GLU A 1 199 ? -15.084 8.213 10.339 1.00 89.00 199 GLU A N 1
ATOM 1561 C CA . GLU A 1 199 ? -15.316 7.465 9.109 1.00 89.00 199 GLU A CA 1
ATOM 1562 C C . GLU A 1 199 ? -15.600 8.405 7.921 1.00 89.00 199 GLU A C 1
ATOM 1564 O O . GLU A 1 199 ? -16.062 9.535 8.110 1.00 89.00 199 GLU A O 1
ATOM 1569 N N . PRO A 1 200 ? -15.324 7.941 6.692 1.00 85.25 200 PRO A N 1
ATOM 1570 C CA . PRO A 1 200 ? -15.839 8.525 5.456 1.00 85.25 200 PRO A CA 1
ATOM 1571 C C . PRO A 1 200 ? -17.344 8.803 5.522 1.00 85.25 200 PRO A C 1
ATOM 1573 O O . PRO A 1 200 ? -18.090 8.056 6.156 1.00 85.25 200 PRO A O 1
ATOM 1576 N N . ALA A 1 201 ? -17.809 9.833 4.809 1.00 79.88 201 ALA A N 1
ATOM 1577 C CA . ALA A 1 201 ? -19.241 10.007 4.587 1.00 79.88 201 ALA A CA 1
ATOM 1578 C C . ALA A 1 201 ? -19.817 8.813 3.805 1.00 79.88 201 ALA A C 1
ATOM 1580 O O . ALA A 1 201 ? -19.116 8.180 3.015 1.00 79.88 201 ALA A O 1
ATOM 1581 N N . GLU A 1 202 ? -21.102 8.518 4.002 1.00 72.00 202 GLU A N 1
ATOM 1582 C CA . GLU A 1 202 ? -21.777 7.430 3.292 1.00 72.00 202 GLU A CA 1
ATOM 1583 C C . GLU A 1 202 ? -21.665 7.627 1.768 1.00 72.00 202 GLU A C 1
ATOM 1585 O O . GLU A 1 202 ? -22.063 8.660 1.229 1.00 72.00 202 GLU A O 1
ATOM 1590 N N . GLY A 1 203 ? -21.085 6.644 1.074 1.00 68.62 203 GLY A N 1
ATOM 1591 C CA . GLY A 1 203 ? -20.820 6.708 -0.369 1.00 68.62 203 GLY A CA 1
ATOM 1592 C C . GLY A 1 203 ? -19.445 7.270 -0.758 1.00 68.62 203 GLY A C 1
ATOM 1593 O O . GLY A 1 203 ? -19.071 7.174 -1.927 1.00 68.62 203 GLY A O 1
ATOM 1594 N N . GLU A 1 204 ? -18.667 7.790 0.194 1.00 69.19 204 GLU A N 1
ATOM 1595 C CA . GLU A 1 204 ? -17.225 8.014 0.050 1.00 69.19 204 GLU A CA 1
ATOM 1596 C C . GLU A 1 204 ? -16.451 6.788 0.574 1.00 69.19 204 GLU A C 1
ATOM 1598 O O . GLU A 1 204 ? -16.988 6.013 1.359 1.00 69.19 204 GLU A O 1
ATOM 1603 N N . PHE A 1 205 ? -15.215 6.567 0.106 1.00 57.22 205 PHE A N 1
ATOM 1604 C CA . PHE A 1 205 ? -14.557 5.250 0.211 1.00 57.22 205 PHE A CA 1
ATOM 1605 C C . PHE A 1 205 ? -14.520 4.551 1.565 1.00 57.22 205 PHE A C 1
ATOM 1607 O O . PHE A 1 205 ? -13.867 5.118 2.461 1.00 57.22 205 PHE A O 1
#